Protein AF-0000000083596936 (afdb_homodimer)

Radius of gyration: 20.62 Å; Cα contacts (8 Å, |Δi|>4): 698; chains: 2; bounding box: 40×61×49 Å

Nearest PDB structures (foldseek):
  2pqv-assembly1_A  TM=8.822E-01  e=2.513E-14  Streptococcus pneumoniae TIGR4
  3ef5-assembly1_B  TM=8.142E-01  e=3.553E-07  Bdellovibrio bacteriovorus
  8i1i-assembly2_B  TM=6.627E-01  e=1.285E-06  Homo sapiens
  6nci-assembly1_B  TM=6.816E-01  e=1.641E-06  Bacillus cereus ATCC 14579
  8i1a-assembly1_A  TM=6.687E-01  e=3.866E-06  Homo sapiens

pLDDT: mean 91.96, std 8.09, range [54.22, 98.75]

Secondary structure (DSSP, 8-state):
-BSEEE-SSEEEEEEEEEEEEETTEEEEEEETT---BB-SEEEPBTT--HHHHHHHHHHHHHS----EEEEEEEEEEEEEETTEEEEEEEEEEEE-PPPS---SS-EEETTEEEEEEEEEEGGGGGGS-BSSTTHHHHHHH-SSS-EEEEEEE-/-BSEEE-SSEEEEEEEEEEEEETTEEEEEEETT---BB-SEEEPBTT--HHHHHHHHHHHHHS----EEEEEEEEEEEEEETTEEEEEEEEEEEE-PPPS---SS-EEETTEEEEEEEEEEGGGGGGS-BSSTTHHHHHHH-TTS-EEEEEEE-

Structure (mmCIF, N/CA/C/O backbone):
data_AF-0000000083596936-model_v1
#
loop_
_entity.id
_entity.type
_entity.pdbx_description
1 polymer 'NUDIX domain-containing protein'
#
loop_
_atom_site.group_PDB
_atom_site.id
_atom_site.type_symbol
_atom_site.label_atom_id
_atom_site.label_alt_id
_atom_site.label_comp_id
_atom_site.label_asym_id
_atom_site.label_entity_id
_atom_site.label_seq_id
_atom_site.pdbx_PDB_ins_code
_atom_site.Cartn_x
_atom_site.Cartn_y
_atom_site.Cartn_z
_atom_site.occupancy
_atom_site.B_iso_or_equiv
_atom_site.auth_seq_id
_atom_site.auth_comp_id
_atom_site.auth_asym_id
_atom_site.auth_atom_id
_atom_site.pdbx_PDB_model_num
ATOM 1 N N . MET A 1 1 ? -6.723 13.18 -11.922 1 93.81 1 MET A N 1
ATOM 2 C CA . MET A 1 1 ? -7.82 12.836 -11.023 1 93.81 1 MET A CA 1
ATOM 3 C C . MET A 1 1 ? -7.305 12.117 -9.781 1 93.81 1 MET A C 1
ATOM 5 O O . MET A 1 1 ? -6.375 11.312 -9.867 1 93.81 1 MET A O 1
ATOM 9 N N . ASP A 1 2 ? -7.84 12.438 -8.664 1 97.12 2 ASP A N 1
ATOM 10 C CA . ASP A 1 2 ? -7.445 11.797 -7.406 1 97.12 2 ASP A CA 1
ATOM 11 C C . ASP A 1 2 ? -7.914 10.344 -7.359 1 97.12 2 ASP A C 1
ATOM 13 O O . ASP A 1 2 ? -8.93 9.992 -7.961 1 97.12 2 ASP A O 1
ATOM 17 N N . ALA A 1 3 ? -7.152 9.5 -6.711 1 98.06 3 ALA A N 1
ATOM 18 C CA . ALA A 1 3 ? -7.543 8.109 -6.52 1 98.06 3 ALA A CA 1
ATOM 19 C C . ALA A 1 3 ? -8.586 7.977 -5.41 1 98.06 3 ALA A C 1
ATOM 21 O O . ALA A 1 3 ? -8.297 7.441 -4.336 1 98.06 3 ALA A O 1
ATOM 22 N N . VAL A 1 4 ? -9.695 8.508 -5.66 1 98.19 4 VAL A N 1
ATOM 23 C CA . VAL A 1 4 ? -10.898 8.422 -4.836 1 98.19 4 VAL A CA 1
ATOM 24 C C . VAL A 1 4 ? -12.047 7.836 -5.648 1 98.19 4 VAL A C 1
ATOM 26 O O . VAL A 1 4 ? -12.461 8.422 -6.652 1 98.19 4 VAL A O 1
ATOM 29 N N . PHE A 1 5 ? -12.516 6.688 -5.227 1 98 5 PHE A N 1
ATOM 30 C CA . PHE A 1 5 ? -13.508 5.957 -6.004 1 98 5 PHE A CA 1
ATOM 31 C C . PHE A 1 5 ? -14.742 5.652 -5.16 1 98 5 PHE A C 1
ATOM 33 O O . PHE A 1 5 ? -14.648 4.945 -4.156 1 98 5 PHE A O 1
ATOM 40 N N . LYS A 1 6 ? -15.828 6.18 -5.543 1 96 6 LYS A N 1
ATOM 41 C CA . LYS A 1 6 ? -17.094 5.953 -4.836 1 96 6 LYS A CA 1
ATOM 42 C C . LYS A 1 6 ? -17.797 4.703 -5.355 1 96 6 LYS A C 1
ATOM 44 O O . LYS A 1 6 ? -18 4.562 -6.562 1 96 6 LYS A O 1
ATOM 49 N N . THR A 1 7 ? -17.984 3.764 -4.461 1 95.25 7 THR A N 1
ATOM 50 C CA . THR A 1 7 ? -18.828 2.609 -4.762 1 95.25 7 THR A CA 1
ATOM 51 C C . THR A 1 7 ? -20.188 2.746 -4.094 1 95.25 7 THR A C 1
ATOM 53 O O . THR A 1 7 ? -20.5 3.787 -3.512 1 95.25 7 THR A O 1
ATOM 56 N N . GLU A 1 8 ? -21.078 1.783 -4.348 1 90.44 8 GLU A N 1
ATOM 57 C CA . GLU A 1 8 ? -22.438 1.877 -3.826 1 90.44 8 GLU A CA 1
ATOM 58 C C . GLU A 1 8 ? -22.438 2.119 -2.32 1 90.44 8 GLU A C 1
ATOM 60 O O . GLU A 1 8 ? -23.219 2.922 -1.813 1 90.44 8 GLU A O 1
ATOM 65 N N . ASN A 1 9 ? -21.484 1.551 -1.534 1 90.81 9 ASN A N 1
ATOM 66 C CA . ASN A 1 9 ? -21.578 1.606 -0.079 1 90.81 9 ASN A CA 1
ATOM 67 C C . ASN A 1 9 ? -20.266 2.053 0.555 1 90.81 9 ASN A C 1
ATOM 69 O O . ASN A 1 9 ? -20.188 2.246 1.77 1 90.81 9 ASN A O 1
ATOM 73 N N . ILE A 1 10 ? -19.281 2.146 -0.193 1 97 10 ILE A N 1
ATOM 74 C CA . ILE A 1 10 ? -17.953 2.402 0.376 1 97 10 ILE A CA 1
ATOM 75 C C . ILE A 1 10 ? -17.156 3.295 -0.566 1 97 10 ILE A C 1
ATOM 77 O O . ILE A 1 10 ? -17.219 3.131 -1.787 1 97 10 ILE A O 1
ATOM 81 N N . ILE A 1 11 ? -16.469 4.223 -0.018 1 98 11 ILE A N 1
ATOM 82 C CA . ILE A 1 11 ? -15.516 5.027 -0.778 1 98 11 ILE A CA 1
ATOM 83 C C . ILE A 1 11 ? -14.117 4.438 -0.635 1 98 11 ILE A C 1
ATOM 85 O O . ILE A 1 11 ? -13.633 4.234 0.481 1 98 11 ILE A O 1
ATOM 89 N N . PHE A 1 12 ? -13.484 4.109 -1.704 1 98.38 12 PHE A N 1
ATOM 90 C CA . PHE A 1 12 ? -12.102 3.643 -1.743 1 98.38 12 PHE A CA 1
ATOM 91 C C . PHE A 1 12 ? -11.156 4.789 -2.078 1 98.38 12 PHE A C 1
ATOM 93 O O . PHE A 1 12 ? -11.352 5.492 -3.07 1 98.38 12 PHE A O 1
ATOM 100 N N . ASN A 1 13 ? -10.133 4.984 -1.237 1 98.12 13 ASN A N 1
ATOM 101 C CA . ASN A 1 13 ? -9.219 6.062 -1.595 1 98.12 13 ASN A CA 1
ATOM 102 C C . ASN A 1 13 ? -7.777 5.719 -1.219 1 98.12 13 ASN A C 1
ATOM 104 O O . ASN A 1 13 ? -7.539 4.789 -0.449 1 98.12 13 ASN A O 1
ATOM 108 N N . TYR A 1 14 ? -6.887 6.305 -1.903 1 98.75 14 TYR A N 1
ATOM 109 C CA . TYR A 1 14 ? -5.445 6.16 -1.763 1 98.75 14 TYR A CA 1
ATOM 110 C C . TYR A 1 14 ? -4.793 7.496 -1.41 1 98.75 14 TYR A C 1
ATOM 112 O O . TYR A 1 14 ? -4.98 8.484 -2.117 1 98.75 14 TYR A O 1
ATOM 120 N N . ARG A 1 15 ? -4.102 7.484 -0.216 1 98.44 15 ARG A N 1
ATOM 121 C CA . ARG A 1 15 ? -3.535 8.719 0.309 1 98.44 15 ARG A CA 1
ATOM 122 C C . ARG A 1 15 ? -2.078 8.523 0.714 1 98.44 15 ARG A C 1
ATOM 124 O O . ARG A 1 15 ? -1.632 7.395 0.922 1 98.44 15 ARG A O 1
ATOM 131 N N . VAL A 1 16 ? -1.388 9.633 0.764 1 98.69 16 VAL A N 1
ATOM 132 C CA . VAL A 1 16 ? -0.032 9.656 1.303 1 98.69 16 VAL A CA 1
ATOM 133 C C . VAL A 1 16 ? 0.054 10.68 2.434 1 98.69 16 VAL A C 1
ATOM 135 O O . VAL A 1 16 ? -0.734 11.633 2.482 1 98.69 16 VAL A O 1
ATOM 138 N N . ALA A 1 17 ? 0.949 10.492 3.316 1 98.19 17 ALA A N 1
ATOM 139 C CA . ALA A 1 17 ? 1.224 11.422 4.406 1 98.19 17 ALA A CA 1
ATOM 140 C C . ALA A 1 17 ? 2.709 11.438 4.758 1 98.19 17 ALA A C 1
ATOM 142 O O . ALA A 1 17 ? 3.416 10.453 4.52 1 98.19 17 ALA A O 1
ATOM 143 N N . GLY A 1 18 ? 3.166 12.539 5.254 1 97.19 18 GLY A N 1
ATOM 144 C CA . GLY A 1 18 ? 4.559 12.688 5.645 1 97.19 18 GLY A CA 1
ATOM 145 C C . GLY A 1 18 ? 4.754 12.727 7.152 1 97.19 18 GLY A C 1
ATOM 146 O O . GLY A 1 18 ? 4.094 13.492 7.852 1 97.19 18 GLY A O 1
ATO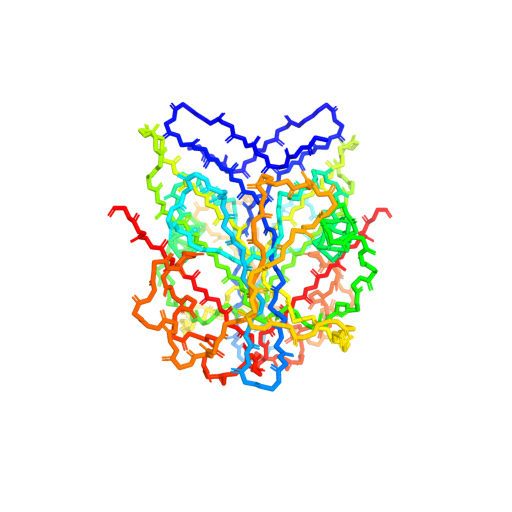M 147 N N . VAL A 1 19 ? 5.59 11.898 7.621 1 96.25 19 VAL A N 1
ATOM 148 C CA . VAL A 1 19 ? 6.023 11.938 9.016 1 96.25 19 VAL A CA 1
ATOM 149 C C . VAL A 1 19 ? 7.289 12.781 9.141 1 96.25 19 VAL A C 1
ATOM 151 O O . VAL A 1 19 ? 8.383 12.328 8.812 1 96.25 19 VAL A O 1
ATOM 154 N N . TRP A 1 20 ? 7.105 13.945 9.547 1 95.62 20 TRP A N 1
ATOM 155 C CA . TRP A 1 20 ? 8.188 14.922 9.688 1 95.62 20 TRP A CA 1
ATOM 156 C C . TRP A 1 20 ? 8.531 15.141 11.156 1 95.62 20 TRP A C 1
ATOM 158 O O . TRP A 1 20 ? 7.797 15.828 11.883 1 95.62 20 TRP A O 1
ATOM 168 N N . LEU A 1 21 ? 9.68 14.609 11.516 1 94.31 21 LEU A N 1
ATOM 169 C CA . LEU A 1 21 ? 10.102 14.664 12.906 1 94.31 21 LEU A CA 1
ATOM 170 C C . LEU A 1 21 ? 11.289 15.609 13.078 1 94.31 21 LEU A C 1
ATOM 172 O O . LEU A 1 21 ? 12.195 15.633 12.234 1 94.31 21 LEU A O 1
ATOM 176 N N . TYR A 1 22 ? 11.211 16.375 14.102 1 93.56 22 TYR A N 1
ATOM 177 C CA . TYR A 1 22 ? 12.305 17.281 14.445 1 93.56 22 TYR A CA 1
ATOM 178 C C . TYR A 1 22 ? 12.297 17.609 15.938 1 93.56 22 TYR A C 1
ATOM 180 O O . TYR A 1 22 ? 11.266 18.031 16.484 1 93.56 22 TYR A O 1
ATOM 188 N N . LYS A 1 23 ? 13.391 17.375 16.656 1 92.62 23 LYS A N 1
ATOM 189 C CA . LYS A 1 23 ? 13.539 17.672 18.078 1 92.62 23 LYS A CA 1
ATOM 190 C C . LYS A 1 23 ? 12.391 17.094 18.891 1 92.62 23 LYS A C 1
ATOM 192 O O . LYS A 1 23 ? 11.758 17.797 19.688 1 92.62 23 LYS A O 1
ATOM 197 N N . LYS A 1 24 ? 12.047 15.844 18.625 1 92.81 24 LYS A N 1
ATOM 198 C CA . LYS A 1 24 ? 11.039 15.062 19.328 1 92.81 24 LYS A CA 1
ATOM 199 C C . LYS A 1 24 ? 9.641 15.648 19.125 1 92.81 24 LYS A C 1
ATOM 201 O O . LYS A 1 24 ? 8.781 15.539 20 1 92.81 24 LYS A O 1
ATOM 206 N N . HIS A 1 25 ? 9.492 16.375 18.047 1 95.44 25 HIS A N 1
ATOM 207 C CA . HIS A 1 25 ? 8.195 16.875 17.609 1 95.44 25 HIS A CA 1
ATOM 208 C C . HIS A 1 25 ? 7.828 16.328 16.234 1 95.44 25 HIS A C 1
ATOM 210 O O . HIS A 1 25 ? 8.711 15.977 15.445 1 95.44 25 HIS A O 1
ATOM 216 N N . VAL A 1 26 ? 6.566 16.219 16.031 1 95.75 26 VAL A N 1
ATOM 217 C CA . VAL A 1 26 ? 6.059 15.844 14.711 1 95.75 26 VAL A CA 1
ATOM 218 C C . VAL A 1 26 ? 5.164 16.953 14.156 1 95.75 26 VAL A C 1
ATOM 220 O O . VAL A 1 26 ? 4.414 17.578 14.906 1 95.75 26 VAL A O 1
ATOM 223 N N . LEU A 1 27 ? 5.309 17.219 12.859 1 95.94 27 LEU A N 1
ATOM 224 C CA . LEU A 1 27 ? 4.422 18.203 12.242 1 95.94 27 LEU A CA 1
ATOM 225 C C . LEU A 1 27 ? 3.045 17.609 11.977 1 95.94 27 LEU A C 1
ATOM 227 O O . LEU A 1 27 ? 2.924 16.594 11.289 1 95.94 27 LEU A O 1
ATOM 231 N N . LEU A 1 28 ? 2.012 18.188 12.531 1 95.94 28 LEU A N 1
ATOM 232 C CA . LEU A 1 28 ? 0.62 17.812 12.312 1 95.94 28 LEU A CA 1
ATOM 233 C C . LEU A 1 28 ? -0.167 18.969 11.711 1 95.94 28 LEU A C 1
ATOM 235 O O . LEU A 1 28 ? 0.313 20.109 11.688 1 95.94 28 LEU A O 1
ATOM 239 N N . HIS A 1 29 ? -1.304 18.609 11.172 1 95 29 HIS A N 1
ATOM 240 C CA . HIS A 1 29 ? -2.205 19.672 10.719 1 95 29 HIS A CA 1
ATOM 241 C C . HIS A 1 29 ? -3.65 19.359 11.102 1 95 29 HIS A C 1
ATOM 243 O O . HIS A 1 29 ? -3.98 18.203 11.414 1 95 29 HIS A O 1
ATOM 249 N N . ARG A 1 30 ? -4.457 20.375 11.195 1 93 30 ARG A N 1
ATOM 250 C CA . ARG A 1 30 ? -5.898 20.281 11.398 1 93 30 ARG A CA 1
ATOM 251 C C . ARG A 1 30 ? -6.637 21.391 10.672 1 93 30 ARG A C 1
ATOM 253 O O . ARG A 1 30 ? -6.066 22.453 10.414 1 93 30 ARG A O 1
ATOM 260 N N . GLU A 1 31 ? -7.848 21.047 10.258 1 89.94 31 GLU A N 1
ATOM 261 C CA . GLU A 1 31 ? -8.695 22.109 9.734 1 89.94 31 GLU A CA 1
ATOM 262 C C . GLU A 1 31 ? -9.047 23.125 10.828 1 89.94 31 GLU A C 1
ATOM 264 O O . GLU A 1 31 ? -9.289 22.734 11.977 1 89.94 31 GLU A O 1
ATOM 269 N N . ALA A 1 32 ? -9.117 24.391 10.445 1 85.12 32 ALA A N 1
ATOM 270 C CA . ALA A 1 32 ? -9.391 25.453 11.406 1 85.12 32 ALA A CA 1
ATOM 271 C C . ALA A 1 32 ? -10.688 25.203 12.164 1 85.12 32 ALA A C 1
ATOM 273 O O . ALA A 1 32 ? -10.781 25.484 13.359 1 85.12 32 ALA A O 1
ATOM 274 N N . LYS A 1 33 ? -11.641 24.562 11.523 1 86.69 33 LYS A N 1
ATOM 275 C CA . LYS A 1 33 ? -12.953 24.344 12.133 1 86.69 33 LYS A CA 1
ATOM 276 C C . LYS A 1 33 ? -13.086 22.938 12.688 1 86.69 33 LYS A C 1
ATOM 278 O O . LYS A 1 33 ? -14.164 22.531 13.117 1 86.69 33 LYS A O 1
ATOM 283 N N . ASP A 1 34 ? -12.016 22.156 12.648 1 84.94 34 ASP A N 1
ATOM 284 C CA . ASP A 1 34 ? -12.047 20.766 13.125 1 84.94 34 ASP A CA 1
ATOM 285 C C . ASP A 1 34 ? -11.148 20.594 14.344 1 84.94 34 ASP A C 1
ATOM 287 O O . ASP A 1 34 ? -10.367 21.484 14.68 1 84.94 34 ASP A O 1
ATOM 291 N N . PHE A 1 35 ? -11.375 19.484 15.086 1 87.44 35 PHE A N 1
ATOM 292 C CA . PHE A 1 35 ? -10.578 19.219 16.281 1 87.44 35 PHE A CA 1
ATOM 293 C C . PHE A 1 35 ? -9.648 18.031 16.047 1 87.44 35 PHE A C 1
ATOM 295 O O . PHE A 1 35 ? -8.75 17.766 16.859 1 87.44 35 PHE A O 1
ATOM 302 N N . HIS A 1 36 ? -9.789 17.375 14.984 1 93.19 36 HIS A N 1
ATOM 303 C CA . HIS A 1 36 ? -8.969 16.188 14.727 1 93.19 36 HIS A CA 1
ATOM 304 C C . HIS A 1 36 ? -7.691 16.562 13.984 1 93.19 36 HIS A C 1
ATOM 306 O O . HIS A 1 36 ? -7.703 17.438 13.117 1 93.19 36 HIS A O 1
ATOM 312 N N . TRP A 1 37 ? -6.621 15.992 14.43 1 95.56 37 TRP A N 1
ATOM 313 C CA . TRP A 1 37 ? -5.316 16.219 13.812 1 95.56 37 TRP A CA 1
ATOM 314 C C . TRP A 1 37 ? -4.953 15.062 12.883 1 95.56 37 TRP A C 1
ATOM 316 O O . TRP A 1 37 ? -5.414 13.93 13.07 1 95.56 37 TRP A O 1
ATOM 326 N N . SER A 1 38 ? -4.188 15.32 11.953 1 96.44 38 SER A N 1
ATOM 327 C CA . SER A 1 38 ? -3.637 14.336 11.023 1 96.44 38 SER A CA 1
ATOM 328 C C . SER A 1 38 ? -2.25 14.75 10.539 1 96.44 38 SER A C 1
ATOM 330 O O . SER A 1 38 ? -1.747 15.812 10.922 1 96.44 38 SER A O 1
ATOM 332 N N . LEU A 1 39 ? -1.631 13.945 9.891 1 97.25 39 LEU A N 1
ATOM 333 C CA . LEU A 1 39 ? -0.349 14.258 9.266 1 97.25 39 LEU A CA 1
ATOM 334 C C . LEU A 1 39 ? -0.55 15.008 7.957 1 97.25 39 LEU A C 1
ATOM 336 O O . LEU A 1 39 ? -1.529 14.773 7.246 1 97.25 39 LEU A O 1
ATOM 340 N N . PRO A 1 40 ? 0.384 15.961 7.637 1 96.81 40 PRO A N 1
ATOM 341 C CA . PRO A 1 40 ? 0.309 16.578 6.312 1 96.81 40 PRO A CA 1
ATOM 342 C C . PRO A 1 40 ? 0.382 15.555 5.18 1 96.81 40 PRO A C 1
ATOM 344 O O . PRO A 1 40 ? 1.12 14.57 5.277 1 96.81 40 PRO A O 1
ATOM 347 N N . GLY A 1 41 ? -0.234 15.781 4.129 1 97.19 41 GLY A N 1
ATOM 348 C CA . GLY A 1 41 ? -0.366 14.883 2.988 1 97.19 41 GLY A CA 1
ATOM 349 C C . GLY A 1 41 ? -1.676 15.055 2.242 1 97.19 41 GLY A C 1
ATOM 350 O O . GLY A 1 41 ? -2.312 16.109 2.334 1 97.19 41 GLY A O 1
ATOM 351 N N . GLY A 1 42 ? -2.051 14.055 1.459 1 97.56 42 GLY A N 1
ATOM 352 C CA . GLY A 1 42 ? -3.271 14.164 0.676 1 97.56 42 GLY A CA 1
ATOM 353 C C . GLY A 1 42 ? -3.49 12.992 -0.259 1 97.56 42 GLY A C 1
ATOM 354 O O . GLY A 1 42 ? -2.834 11.953 -0.13 1 97.56 42 GLY A O 1
ATOM 355 N N . ARG A 1 43 ? -4.426 13.188 -1.136 1 97.94 43 ARG A N 1
ATOM 356 C CA . ARG A 1 43 ? -4.809 12.133 -2.068 1 97.94 43 ARG A CA 1
ATOM 357 C C . ARG A 1 43 ? -3.762 11.961 -3.164 1 97.94 43 ARG A C 1
ATOM 359 O O . ARG A 1 43 ? -3.203 12.945 -3.654 1 97.94 43 ARG A O 1
ATOM 366 N N . VAL A 1 44 ? -3.506 10.719 -3.535 1 98.69 44 VAL A N 1
ATOM 367 C CA . VAL A 1 44 ? -2.66 10.414 -4.684 1 98.69 44 VAL A CA 1
ATOM 368 C C . VAL A 1 44 ? -3.477 10.523 -5.969 1 98.69 44 VAL A C 1
ATOM 370 O O . VAL A 1 44 ? -4.637 10.109 -6.012 1 98.69 44 VAL A O 1
ATOM 373 N N . LYS A 1 45 ? -2.887 11.109 -7 1 98.12 45 LYS A N 1
ATOM 374 C CA . LYS A 1 45 ? -3.539 11.109 -8.305 1 98.12 45 LYS A CA 1
ATOM 375 C C . LYS A 1 45 ? -3.322 9.781 -9.023 1 98.12 45 LYS A C 1
ATOM 377 O O . LYS A 1 45 ? -2.236 9.203 -8.961 1 98.12 45 LYS A O 1
ATOM 382 N N . VAL A 1 46 ? -4.363 9.312 -9.711 1 98 46 VAL A N 1
ATOM 383 C CA . VAL A 1 46 ? -4.23 8.109 -10.516 1 98 46 VAL A CA 1
ATOM 384 C C . VAL A 1 46 ? -3.098 8.281 -11.523 1 98 46 VAL A C 1
ATOM 386 O O . VAL A 1 46 ? -3.029 9.289 -12.227 1 98 46 VAL A O 1
ATOM 389 N N . GLY A 1 47 ? -2.148 7.336 -11.578 1 97.38 47 GLY A N 1
ATOM 390 C CA . GLY A 1 47 ? -1.012 7.41 -12.484 1 97.38 47 GLY A CA 1
ATOM 391 C C . GLY A 1 47 ? 0.204 8.07 -11.859 1 97.38 47 GLY A C 1
ATOM 392 O O . GLY A 1 47 ? 1.282 8.086 -12.453 1 97.38 47 GLY A O 1
ATOM 393 N N . GLU A 1 48 ? 0.037 8.547 -10.664 1 97.31 48 GLU A N 1
ATOM 394 C CA . GLU A 1 48 ? 1.1 9.172 -9.891 1 97.31 48 GLU A CA 1
ATOM 395 C C . GLU A 1 48 ? 1.641 8.219 -8.828 1 97.31 48 GLU A C 1
ATOM 397 O O . GLU A 1 48 ? 0.874 7.512 -8.172 1 97.31 48 GLU A O 1
ATOM 402 N N . ASP A 1 49 ? 2.955 8.125 -8.727 1 98 49 ASP A N 1
ATOM 403 C CA . ASP A 1 49 ? 3.469 7.309 -7.629 1 98 49 ASP A CA 1
ATOM 404 C C . ASP A 1 49 ? 3.414 8.07 -6.305 1 98 49 ASP A C 1
ATOM 406 O O . ASP A 1 49 ? 3.32 9.297 -6.293 1 98 49 ASP A O 1
ATOM 410 N N . SER A 1 50 ? 3.561 7.371 -5.258 1 98.44 50 SER A N 1
ATOM 411 C CA . SER A 1 50 ? 3.32 7.922 -3.928 1 98.44 50 SER A CA 1
ATOM 412 C C . SER A 1 50 ? 4.395 8.938 -3.549 1 98.44 50 SER A C 1
ATOM 414 O O . SER A 1 50 ? 4.117 9.898 -2.834 1 98.44 50 SER A O 1
ATOM 416 N N . GLN A 1 51 ? 5.637 8.766 -3.951 1 98.06 51 GLN A N 1
ATOM 417 C CA . GLN A 1 51 ? 6.695 9.719 -3.637 1 98.06 51 GLN A CA 1
ATOM 418 C C . GLN A 1 51 ? 6.457 11.055 -4.336 1 98.06 51 GLN A C 1
ATOM 420 O O . GLN A 1 51 ? 6.605 12.117 -3.725 1 98.06 51 GLN A O 1
ATOM 425 N N . THR A 1 52 ? 6.078 10.953 -5.605 1 98.06 52 THR A N 1
ATOM 426 C CA . THR A 1 52 ? 5.719 12.156 -6.34 1 98.06 52 THR A CA 1
ATOM 427 C C . THR A 1 52 ? 4.531 12.859 -5.684 1 98.06 52 THR A C 1
ATOM 429 O O . THR A 1 52 ? 4.52 14.078 -5.555 1 98.06 52 THR A O 1
ATOM 432 N N . ALA A 1 53 ? 3.568 12.078 -5.266 1 98.62 53 ALA A N 1
ATOM 433 C CA . ALA A 1 53 ? 2.367 12.633 -4.645 1 98.62 53 ALA A CA 1
ATOM 434 C C . ALA A 1 53 ? 2.709 13.398 -3.369 1 98.62 53 ALA A C 1
ATOM 436 O O . ALA A 1 53 ? 2.229 14.516 -3.158 1 98.62 53 ALA A O 1
ATOM 437 N N . ILE A 1 54 ? 3.553 12.805 -2.508 1 98.31 54 ILE A N 1
ATOM 438 C CA . ILE A 1 54 ? 3.861 13.445 -1.237 1 98.31 54 ILE A CA 1
ATOM 439 C C . ILE A 1 54 ? 4.656 14.727 -1.488 1 98.31 54 ILE A C 1
ATOM 441 O O . ILE A 1 54 ? 4.457 15.734 -0.8 1 98.31 54 ILE A O 1
ATOM 445 N N . GLN A 1 55 ? 5.531 14.711 -2.449 1 98.19 55 GLN A N 1
ATOM 446 C CA . GLN A 1 55 ? 6.266 15.922 -2.801 1 98.19 55 GLN A CA 1
ATOM 447 C C . GLN A 1 55 ? 5.32 17.016 -3.295 1 98.19 55 GLN A C 1
ATOM 449 O O . GLN A 1 55 ? 5.426 18.172 -2.881 1 98.19 55 GLN A O 1
ATOM 454 N N . ARG A 1 56 ? 4.402 16.641 -4.176 1 97.94 56 ARG A N 1
ATOM 455 C CA . ARG A 1 56 ? 3.43 17.594 -4.695 1 97.94 56 ARG A CA 1
ATOM 456 C C . ARG A 1 56 ? 2.57 18.156 -3.572 1 97.94 56 ARG A C 1
ATOM 458 O O . ARG A 1 56 ? 2.385 19.375 -3.482 1 97.94 56 ARG A O 1
ATOM 465 N N . GLU A 1 57 ? 2.053 17.312 -2.75 1 97.25 57 GLU A N 1
ATOM 466 C CA . GLU A 1 57 ? 1.191 17.734 -1.65 1 97.25 57 GLU A CA 1
ATOM 467 C C . GLU A 1 57 ? 1.925 18.688 -0.711 1 97.25 57 GLU A C 1
ATOM 469 O O . GLU A 1 57 ? 1.349 19.672 -0.241 1 97.25 57 GLU A O 1
ATOM 474 N N . PHE A 1 58 ? 3.18 18.438 -0.378 1 96.75 58 PHE A N 1
ATOM 475 C CA . PHE A 1 58 ? 3.949 19.297 0.512 1 96.75 58 PHE A CA 1
ATOM 476 C C . PHE A 1 58 ? 4.211 20.656 -0.139 1 96.75 58 PHE A C 1
ATOM 478 O O . PHE A 1 58 ? 4.195 21.688 0.534 1 96.75 58 PHE A O 1
ATOM 485 N N . GLU A 1 59 ? 4.504 20.625 -1.437 1 96.5 59 GLU A N 1
ATOM 486 C CA . GLU A 1 59 ? 4.66 21.891 -2.156 1 96.5 59 GLU A CA 1
ATOM 487 C C . GLU A 1 59 ? 3.361 22.688 -2.164 1 96.5 59 GLU A C 1
ATOM 489 O O . GLU A 1 59 ? 3.365 23.891 -1.9 1 96.5 59 GLU A O 1
ATOM 494 N N . GLU A 1 60 ? 2.283 22.062 -2.465 1 95 60 GLU A N 1
ATOM 495 C CA . GLU A 1 60 ? 0.981 22.719 -2.527 1 95 60 GLU A CA 1
ATOM 496 C C . GLU A 1 60 ? 0.568 23.25 -1.16 1 95 60 GLU A C 1
ATOM 498 O O . GLU A 1 60 ? 0.051 24.375 -1.058 1 95 60 GLU A O 1
ATOM 503 N N . GLU A 1 61 ? 0.799 22.484 -0.095 1 93.62 61 GLU A N 1
ATOM 504 C CA . GLU A 1 61 ? 0.292 22.812 1.234 1 93.62 61 GLU A CA 1
ATOM 505 C C . GLU A 1 61 ? 1.273 23.688 1.998 1 93.62 61 GLU A C 1
ATOM 507 O O . GLU A 1 61 ? 0.863 24.609 2.717 1 93.62 61 GLU A O 1
ATOM 512 N N . LEU A 1 62 ? 2.594 23.469 1.861 1 92.38 62 LEU A N 1
ATOM 513 C CA . LEU A 1 62 ? 3.58 24.094 2.736 1 92.38 62 LEU A CA 1
ATOM 514 C C . LEU A 1 62 ? 4.59 24.906 1.927 1 92.38 62 LEU A C 1
ATOM 516 O O . LEU A 1 62 ? 5.445 25.594 2.498 1 92.38 62 LEU A O 1
ATOM 520 N N . GLY A 1 63 ? 4.516 24.781 0.567 1 93.38 63 GLY A N 1
ATOM 521 C CA . GLY A 1 63 ? 5.496 25.453 -0.274 1 93.38 63 GLY A CA 1
ATOM 522 C C . GLY A 1 63 ? 6.895 24.875 -0.138 1 93.38 63 GLY A C 1
ATOM 523 O O . GLY A 1 63 ? 7.883 25.578 -0.318 1 93.38 63 GLY A O 1
ATOM 524 N N . LEU A 1 64 ? 6.953 23.641 0.248 1 92.25 64 LEU A N 1
ATOM 525 C CA . LEU A 1 64 ? 8.219 22.984 0.57 1 92.25 64 LEU A CA 1
ATOM 526 C C . LEU A 1 64 ? 8.508 21.859 -0.412 1 92.25 64 LEU A C 1
ATOM 528 O O . LEU A 1 64 ? 7.621 21.062 -0.729 1 92.25 64 LEU A O 1
ATOM 532 N N . LYS A 1 65 ? 9.719 21.875 -0.918 1 94.38 65 LYS A N 1
ATOM 533 C CA . LYS A 1 65 ? 10.203 20.688 -1.626 1 94.38 65 LYS A CA 1
ATOM 534 C C . LYS A 1 65 ? 10.664 19.609 -0.648 1 94.38 65 LYS A C 1
ATOM 536 O O . LYS A 1 65 ? 11.789 19.672 -0.144 1 94.38 65 LYS A O 1
ATOM 541 N N . ALA A 1 66 ? 9.883 18.656 -0.486 1 95.81 66 ALA A N 1
ATOM 542 C CA . ALA A 1 66 ? 10.141 17.641 0.533 1 95.81 66 ALA A CA 1
ATOM 543 C C . ALA A 1 66 ? 11.266 16.703 0.1 1 95.81 66 ALA A C 1
ATOM 545 O O . ALA A 1 66 ? 11.305 16.25 -1.047 1 95.81 66 ALA A O 1
ATOM 546 N N . ASN A 1 67 ? 12.227 16.484 0.93 1 97.38 67 ASN A N 1
ATOM 547 C CA . ASN A 1 67 ? 13.141 15.352 0.826 1 97.38 67 ASN A CA 1
ATOM 548 C C . ASN A 1 67 ? 12.539 14.086 1.418 1 97.38 67 ASN A C 1
ATOM 550 O O . ASN A 1 67 ? 12.562 13.891 2.635 1 97.38 67 ASN A O 1
ATOM 554 N N . VAL A 1 68 ? 12.055 13.273 0.54 1 96.75 68 VAL A N 1
ATOM 555 C CA . VAL A 1 68 ? 11.25 12.125 0.955 1 96.75 68 VAL A CA 1
ATOM 556 C C . VAL A 1 68 ? 12.164 10.938 1.256 1 96.75 68 VAL A C 1
ATOM 558 O O . VAL A 1 68 ? 12.938 10.508 0.398 1 96.75 68 VAL A O 1
ATOM 561 N N . GLY A 1 69 ? 12.117 10.391 2.48 1 93.81 69 GLY A N 1
ATOM 562 C CA . GLY A 1 69 ? 12.836 9.195 2.885 1 93.81 69 GLY A CA 1
ATOM 563 C C . GLY A 1 69 ? 12.07 7.914 2.604 1 93.81 69 GLY A C 1
ATOM 564 O O . GLY A 1 69 ? 11.352 7.824 1.61 1 93.81 69 GLY A O 1
ATOM 565 N N . LYS A 1 70 ? 12.25 6.91 3.338 1 91.31 70 LYS A N 1
ATOM 566 C CA . LYS A 1 70 ? 11.656 5.594 3.141 1 91.31 70 LYS A CA 1
ATOM 567 C C . LYS A 1 70 ? 10.172 5.602 3.496 1 91.31 70 LYS A C 1
ATOM 569 O O . LYS A 1 70 ? 9.719 6.445 4.277 1 91.31 70 LYS A O 1
ATOM 574 N N . LEU A 1 71 ? 9.445 4.703 2.896 1 94.56 71 LEU A N 1
ATOM 575 C CA . LEU A 1 71 ? 8.094 4.406 3.377 1 94.56 71 LEU A CA 1
ATOM 576 C C . LEU A 1 71 ? 8.148 3.705 4.73 1 94.56 71 LEU A C 1
ATOM 578 O O . LEU A 1 71 ? 8.695 2.609 4.848 1 94.56 71 LEU A O 1
ATOM 582 N N . ILE A 1 72 ? 7.578 4.25 5.703 1 91.38 72 ILE A N 1
ATOM 583 C CA . ILE A 1 72 ? 7.719 3.689 7.043 1 91.38 72 ILE A CA 1
ATOM 584 C C . ILE A 1 72 ? 6.473 2.883 7.398 1 91.38 72 ILE A C 1
ATOM 586 O O . ILE A 1 72 ? 6.555 1.884 8.117 1 91.38 72 ILE A O 1
ATOM 590 N N . TRP A 1 73 ? 5.332 3.357 6.875 1 92.94 73 TRP A N 1
ATOM 591 C CA . TRP A 1 73 ? 4.109 2.627 7.176 1 92.94 73 TRP A CA 1
ATOM 592 C C . TRP A 1 73 ? 3.213 2.537 5.941 1 92.94 73 TRP A C 1
ATOM 594 O O . TRP A 1 73 ? 3.117 3.49 5.168 1 92.94 73 TRP A O 1
ATOM 604 N N . SER A 1 74 ? 2.625 1.457 5.762 1 95.62 74 SER A N 1
ATOM 605 C CA . SER A 1 74 ? 1.411 1.283 4.973 1 95.62 74 SER A CA 1
ATOM 606 C C . SER A 1 74 ? 0.213 0.963 5.859 1 95.62 74 SER A C 1
ATOM 608 O O . SER A 1 74 ? 0.311 0.136 6.77 1 95.62 74 SER A O 1
ATOM 610 N N . VAL A 1 75 ? -0.864 1.647 5.66 1 95.75 75 VAL A N 1
ATOM 611 C CA . VAL A 1 75 ? -2.016 1.477 6.543 1 95.75 75 VAL A CA 1
ATOM 612 C C . VAL A 1 75 ? -3.275 1.262 5.707 1 95.75 75 VAL A C 1
ATOM 614 O O . VAL A 1 75 ? -3.562 2.037 4.793 1 95.75 75 VAL A O 1
ATOM 617 N N . GLU A 1 76 ? -3.922 0.208 5.906 1 97.69 76 GLU A N 1
ATOM 618 C CA . GLU A 1 76 ? -5.309 0.059 5.473 1 97.69 76 GLU A CA 1
ATOM 619 C C . GLU A 1 76 ? -6.277 0.528 6.555 1 97.69 76 GLU A C 1
ATOM 621 O O . GLU A 1 76 ? -6.379 -0.09 7.617 1 97.69 76 GLU A O 1
ATOM 626 N N . ASN A 1 77 ? -6.938 1.578 6.25 1 96.69 77 ASN A N 1
ATOM 627 C CA . ASN A 1 77 ? -7.84 2.184 7.223 1 96.69 77 ASN A CA 1
ATOM 628 C C . ASN A 1 77 ? -9.297 2.023 6.805 1 96.69 77 ASN A C 1
ATOM 630 O O . ASN A 1 77 ? -9.672 2.381 5.688 1 96.69 77 ASN A O 1
ATOM 634 N N . PHE A 1 78 ? -10.039 1.433 7.688 1 97 78 PHE A N 1
ATOM 635 C CA . PHE A 1 78 ? -11.484 1.308 7.512 1 97 78 PHE A CA 1
ATOM 636 C C . PHE A 1 78 ? -12.227 2.145 8.547 1 97 78 PHE A C 1
ATOM 638 O O . PHE A 1 78 ? -12.094 1.921 9.75 1 97 78 PHE A O 1
ATOM 645 N N . PHE A 1 79 ? -12.969 3.096 8.07 1 95.12 79 PHE A N 1
ATOM 646 C CA . PHE A 1 79 ? -13.648 3.988 9.008 1 95.12 79 PHE A CA 1
ATOM 647 C C . PHE A 1 79 ? -14.914 4.562 8.383 1 95.12 79 PHE A C 1
ATOM 649 O O . PHE A 1 79 ? -15.188 4.336 7.203 1 95.12 79 PHE A O 1
ATOM 656 N N . GLU A 1 80 ? -15.727 5.168 9.25 1 94.06 80 GLU A N 1
ATOM 657 C CA . GLU A 1 80 ? -16.922 5.883 8.812 1 94.06 80 GLU A CA 1
ATOM 658 C C . GLU A 1 80 ? -16.781 7.387 9.055 1 94.06 80 GLU A C 1
ATOM 660 O O . GLU A 1 80 ? -16.297 7.809 10.109 1 94.06 80 GLU A O 1
ATOM 665 N N . TYR A 1 81 ? -17.047 8.109 8.086 1 89.75 81 TYR A N 1
ATOM 666 C CA . TYR A 1 81 ? -17.016 9.57 8.172 1 89.75 81 TYR A CA 1
ATOM 667 C C . TYR A 1 81 ? -18.156 10.18 7.359 1 89.75 81 TYR A C 1
ATOM 669 O O . TYR A 1 81 ? -18.328 9.859 6.18 1 89.75 81 TYR A O 1
ATOM 677 N N . ASN A 1 82 ? -18.938 11.094 8.031 1 88.25 82 ASN A N 1
ATOM 678 C CA . ASN A 1 82 ? -20.078 11.758 7.41 1 88.25 82 ASN A CA 1
ATOM 679 C C . ASN A 1 82 ? -21.016 10.758 6.734 1 88.25 82 ASN A C 1
ATOM 681 O O . ASN A 1 82 ? -21.391 10.938 5.574 1 88.25 82 ASN A O 1
ATOM 685 N N . ARG A 1 83 ? -21.297 9.578 7.293 1 90.12 83 ARG A N 1
ATOM 686 C CA . ARG A 1 83 ? -22.25 8.539 6.918 1 90.12 83 ARG A CA 1
ATOM 687 C C . ARG A 1 83 ? -21.766 7.742 5.719 1 90.12 83 ARG A C 1
ATOM 689 O O . ARG A 1 83 ? -22.547 7.078 5.039 1 90.12 83 ARG A O 1
ATOM 696 N N . ASN A 1 84 ? -20.484 8.016 5.453 1 94.25 84 ASN A N 1
ATOM 697 C CA . ASN A 1 84 ? -19.859 7.199 4.414 1 94.25 84 ASN A CA 1
ATOM 698 C C . ASN A 1 84 ? -18.828 6.25 4.992 1 94.25 84 ASN A C 1
ATOM 700 O O . ASN A 1 84 ? -18.078 6.621 5.902 1 94.25 84 ASN A O 1
ATOM 704 N N . LYS A 1 85 ? -18.828 5.055 4.523 1 96.81 85 LYS A N 1
ATOM 705 C CA . LYS A 1 85 ? -17.766 4.109 4.855 1 96.81 85 LYS A CA 1
ATOM 706 C C . LYS A 1 85 ? -16.562 4.297 3.943 1 96.81 85 LYS A C 1
ATOM 708 O O . LYS A 1 85 ? -16.719 4.551 2.746 1 96.81 85 LYS A O 1
ATOM 713 N N . TYR A 1 86 ? -15.406 4.145 4.523 1 97.75 86 TYR A N 1
ATOM 714 C CA . TYR A 1 86 ? -14.188 4.34 3.752 1 97.75 86 TYR A CA 1
ATOM 715 C C . TYR A 1 86 ? -13.289 3.109 3.836 1 97.75 86 TYR A C 1
ATOM 717 O O . TYR A 1 86 ? -13.188 2.479 4.891 1 97.75 86 TYR A O 1
ATOM 725 N N . HIS A 1 87 ? -12.688 2.715 2.785 1 98.38 87 HIS A N 1
ATOM 726 C CA . HIS A 1 87 ? -11.523 1.852 2.619 1 98.38 87 HIS A CA 1
ATOM 727 C C . HIS A 1 87 ? -10.336 2.629 2.062 1 98.38 87 HIS A C 1
ATOM 729 O O . HIS A 1 87 ? -10.273 2.898 0.86 1 98.38 87 HIS A O 1
ATOM 735 N N . GLU A 1 88 ? -9.43 2.953 2.998 1 98.19 88 GLU A N 1
ATOM 736 C CA . GLU A 1 88 ? -8.336 3.842 2.621 1 98.19 88 GLU A CA 1
ATOM 737 C C . GLU A 1 88 ? -6.992 3.121 2.682 1 98.19 88 GLU A C 1
ATOM 739 O O . GLU A 1 88 ? -6.695 2.428 3.656 1 98.19 88 GLU A O 1
ATOM 744 N N . ILE A 1 89 ? -6.242 3.178 1.629 1 98.56 89 ILE A N 1
ATOM 745 C CA . ILE A 1 89 ? -4.828 2.814 1.65 1 98.56 89 ILE A CA 1
ATOM 746 C C . ILE A 1 89 ? -3.98 4.055 1.918 1 98.56 89 ILE A C 1
ATOM 748 O O . ILE A 1 89 ? -4.035 5.027 1.162 1 98.56 89 ILE A O 1
ATOM 752 N N . GLY A 1 90 ? -3.25 3.996 2.963 1 98.06 90 GLY A N 1
ATOM 753 C CA . GLY A 1 90 ? -2.385 5.109 3.322 1 98.06 90 GLY A CA 1
ATOM 754 C C . GLY A 1 90 ? -0.914 4.742 3.33 1 98.06 90 GLY A C 1
ATOM 755 O O . GLY A 1 90 ? -0.517 3.758 3.961 1 98.06 90 GLY A O 1
ATOM 756 N N . PHE A 1 91 ? -0.081 5.461 2.598 1 98.06 91 PHE A N 1
ATOM 757 C CA . PHE A 1 91 ? 1.371 5.332 2.637 1 98.06 91 PHE A CA 1
ATOM 758 C C . PHE A 1 91 ? 1.995 6.492 3.404 1 98.06 91 PHE A C 1
ATOM 760 O O . PHE A 1 91 ? 1.727 7.66 3.104 1 98.06 91 PHE A O 1
ATOM 767 N N . TYR A 1 92 ? 2.801 6.223 4.387 1 96.5 92 TYR A N 1
ATOM 768 C CA . TYR A 1 92 ? 3.414 7.211 5.266 1 96.5 92 TYR A CA 1
ATOM 769 C C . TYR A 1 92 ? 4.926 7.25 5.07 1 96.5 92 TYR A C 1
ATOM 771 O O . TYR A 1 92 ? 5.617 6.27 5.344 1 96.5 92 TYR A O 1
ATOM 779 N N . TYR A 1 93 ? 5.414 8.359 4.641 1 96.38 93 TYR A N 1
ATOM 780 C CA . TYR A 1 93 ? 6.832 8.516 4.34 1 96.38 93 TYR A CA 1
ATOM 781 C C . TYR A 1 93 ? 7.531 9.352 5.41 1 96.38 93 TYR A C 1
ATOM 783 O O . TYR A 1 93 ? 6.961 10.312 5.922 1 96.38 93 TYR A O 1
ATOM 791 N N . TYR A 1 94 ? 8.758 8.992 5.648 1 94.81 94 TYR A N 1
ATOM 792 C CA . TYR A 1 94 ? 9.609 9.836 6.48 1 94.81 94 TYR A CA 1
ATOM 793 C C . TYR A 1 94 ? 10.094 11.047 5.703 1 94.81 94 TYR A C 1
ATOM 795 O O . TYR A 1 94 ? 10.547 10.93 4.562 1 94.81 94 TYR A O 1
ATOM 803 N N . ILE A 1 95 ? 9.93 12.211 6.277 1 96.38 95 ILE A N 1
ATOM 804 C CA . ILE A 1 95 ? 10.414 13.445 5.656 1 96.38 95 ILE A CA 1
ATOM 805 C C . ILE A 1 95 ? 11.75 13.844 6.281 1 96.38 95 ILE A C 1
ATOM 807 O O . ILE A 1 95 ? 11.852 13.992 7.5 1 96.38 95 ILE A O 1
ATOM 811 N N . LEU A 1 96 ? 12.719 14.141 5.41 1 95.69 96 LEU A N 1
ATOM 812 C CA . LEU A 1 96 ? 14.094 14.281 5.879 1 95.69 96 LEU A CA 1
ATOM 813 C C . LEU A 1 96 ? 14.492 15.758 5.938 1 95.69 96 LEU A C 1
ATOM 815 O O . LEU A 1 96 ? 15.594 16.078 6.387 1 95.69 96 LEU A O 1
ATOM 819 N N . ASN A 1 97 ? 13.695 16.688 5.527 1 94.88 97 ASN A N 1
ATOM 820 C CA . ASN A 1 97 ? 14.016 18.125 5.562 1 94.88 97 ASN A CA 1
ATOM 821 C C . ASN A 1 97 ? 14.297 18.594 6.984 1 94.88 97 ASN A C 1
ATOM 823 O O . ASN A 1 97 ? 13.727 18.078 7.941 1 94.88 97 ASN A O 1
ATOM 827 N N . VAL A 1 98 ? 15.117 19.516 7.039 1 92 98 VAL A N 1
ATOM 828 C CA . VAL A 1 98 ? 15.266 20.281 8.273 1 92 98 VAL A CA 1
ATOM 829 C C . VAL A 1 98 ? 14.328 21.484 8.258 1 92 98 VAL A C 1
ATOM 831 O O . VAL A 1 98 ? 14.367 22.297 7.328 1 92 98 VAL A O 1
ATOM 834 N N . PRO A 1 99 ? 13.477 21.5 9.234 1 89.44 99 PRO A N 1
ATOM 835 C CA . PRO A 1 99 ? 12.531 22.609 9.203 1 89.44 99 PRO A CA 1
ATOM 836 C C . PRO A 1 99 ? 13.219 23.969 9.336 1 89.44 99 PRO A C 1
ATOM 838 O O . PRO A 1 99 ? 14.203 24.094 10.07 1 89.44 99 PRO A O 1
ATOM 841 N N . GLU A 1 100 ? 12.719 24.828 8.461 1 82.31 100 GLU A N 1
ATOM 842 C CA . GLU A 1 100 ? 13.211 26.188 8.578 1 82.31 100 GLU A CA 1
ATOM 843 C C . GLU A 1 100 ? 12.633 26.891 9.805 1 82.31 100 GLU A C 1
ATOM 845 O O . GLU A 1 100 ? 13.336 27.641 10.484 1 82.31 100 GLU A O 1
ATOM 850 N N . VAL A 1 101 ? 11.352 26.656 9.969 1 75.38 101 VAL A N 1
ATOM 851 C CA . VAL A 1 101 ? 10.664 27.234 11.117 1 75.38 101 VAL A CA 1
ATOM 852 C C . VAL A 1 101 ? 10.219 26.141 12.07 1 75.38 101 VAL A C 1
ATOM 854 O O . VAL A 1 101 ? 9.641 25.125 11.648 1 75.38 101 VAL A O 1
ATOM 857 N N . PHE A 1 102 ? 10.742 26.156 13.18 1 82.44 102 PHE A N 1
ATOM 858 C CA . PHE A 1 102 ? 10.336 25.234 14.234 1 82.44 102 PHE A CA 1
ATOM 859 C C . PHE A 1 102 ? 9.633 25.984 15.359 1 82.44 102 PHE A C 1
ATOM 861 O O . PHE A 1 102 ? 10.281 26.625 16.203 1 82.44 102 PHE A O 1
ATOM 868 N N . ASN A 1 103 ? 8.367 26.203 15.117 1 73.5 103 ASN A N 1
ATOM 869 C CA . ASN A 1 103 ? 7.574 26.922 16.109 1 73.5 103 ASN A CA 1
ATOM 870 C C . ASN A 1 103 ? 6.527 26.016 16.75 1 73.5 103 ASN A C 1
ATOM 872 O O . ASN A 1 103 ? 5.898 25.203 16.078 1 73.5 103 ASN A O 1
ATOM 876 N N . SER A 1 104 ? 6.508 26.172 17.969 1 75.31 104 SER A N 1
ATOM 877 C CA . SER A 1 104 ? 5.516 25.406 18.719 1 75.31 104 SER A CA 1
ATOM 878 C C . SER A 1 104 ? 4.133 26.062 18.625 1 75.31 104 SER A C 1
ATOM 880 O O . SER A 1 104 ? 3.125 25.422 18.953 1 75.31 104 SER A O 1
ATOM 882 N N . THR A 1 105 ? 4.152 27.281 18.078 1 80.94 105 THR A N 1
ATOM 883 C CA . THR A 1 105 ? 2.857 27.938 17.906 1 80.94 105 THR A CA 1
ATOM 884 C C . THR A 1 105 ? 2.305 27.641 16.5 1 80.94 105 THR A C 1
ATOM 886 O O . THR A 1 105 ? 3.066 27.469 15.555 1 80.94 105 THR A O 1
ATOM 889 N N . GLY A 1 106 ? 1.109 27.109 16.406 1 87.38 106 GLY A N 1
ATOM 890 C CA . GLY A 1 106 ? 0.398 26.828 15.164 1 87.38 106 GLY A CA 1
ATOM 891 C C . GLY A 1 106 ? 0.712 27.828 14.07 1 87.38 106 GLY A C 1
ATOM 892 O O . GLY A 1 106 ? 1.013 29 14.344 1 87.38 106 GLY A O 1
ATOM 893 N N . PHE A 1 107 ? 0.956 27.422 12.758 1 87.75 107 PHE A N 1
ATOM 894 C CA . PHE A 1 107 ? 1.156 28.297 11.617 1 87.75 107 PHE A CA 1
ATOM 895 C C . PHE A 1 107 ? 0.296 27.859 10.438 1 87.75 107 PHE A C 1
ATOM 897 O O . PHE A 1 107 ? -0.272 26.766 10.453 1 87.75 107 PHE A O 1
ATOM 904 N N . TYR A 1 108 ? 0.153 28.766 9.492 1 86.25 108 TYR A N 1
ATOM 905 C CA . TYR A 1 108 ? -0.648 28.484 8.312 1 86.25 108 TYR A CA 1
ATOM 906 C C . TYR A 1 108 ? 0.241 28.172 7.113 1 86.25 108 TYR A C 1
ATOM 908 O O . TYR A 1 108 ? 1.318 28.766 6.965 1 86.25 108 TYR A O 1
ATOM 916 N N . GLY A 1 109 ? -0.14 27.266 6.32 1 84.12 109 GLY A N 1
ATOM 917 C CA . GLY A 1 109 ? 0.558 26.969 5.078 1 84.12 109 GLY A CA 1
ATOM 918 C C . GLY A 1 109 ? 0.107 27.844 3.92 1 84.12 109 GLY A C 1
ATOM 919 O O . GLY A 1 109 ? -0.356 28.969 4.125 1 84.12 109 GLY A O 1
ATOM 920 N N . LYS A 1 110 ? 0.391 27.328 2.695 1 87 110 LYS A N 1
ATOM 921 C CA . LYS A 1 110 ? 0.084 28.062 1.472 1 87 110 LYS A CA 1
ATOM 922 C C . LYS A 1 110 ? -1.423 28.156 1.242 1 87 110 LYS A C 1
ATOM 924 O O . LYS A 1 110 ? -1.896 29 0.487 1 87 110 LYS A O 1
ATOM 929 N N . GLU A 1 111 ? -2.125 27.25 1.945 1 78.56 111 GLU A N 1
ATOM 930 C CA . GLU A 1 111 ? -3.568 27.219 1.737 1 78.56 111 GLU A CA 1
ATOM 931 C C . GLU A 1 111 ? -4.281 28.234 2.623 1 78.56 111 GLU A C 1
ATOM 933 O O . GLU A 1 111 ? -5.508 28.359 2.576 1 78.56 111 GLU A O 1
ATOM 938 N N . GLY A 1 112 ? -3.502 28.922 3.344 1 80.56 112 GLY A N 1
ATOM 939 C CA . GLY A 1 112 ? -4.078 29.969 4.156 1 80.56 112 GLY A CA 1
ATOM 940 C C . GLY A 1 112 ? -4.641 29.484 5.477 1 80.56 112 GLY A C 1
ATOM 941 O O . GLY A 1 112 ? -4.062 28.594 6.105 1 80.56 112 GLY A O 1
ATOM 942 N N . GLU A 1 113 ? -5.742 30.031 5.848 1 77.88 113 GLU A N 1
ATOM 943 C CA . GLU A 1 113 ? -6.23 29.812 7.203 1 77.88 113 GLU A CA 1
ATOM 944 C C . GLU A 1 113 ? -7.09 28.562 7.285 1 77.88 113 GLU A C 1
ATOM 946 O O . GLU A 1 113 ? -7.582 28.203 8.359 1 77.88 113 GLU A O 1
ATOM 951 N N . ARG A 1 114 ? -7.086 27.922 6.234 1 82.44 114 ARG A N 1
ATOM 952 C CA . ARG A 1 114 ? -7.926 26.734 6.215 1 82.44 114 ARG A CA 1
ATOM 953 C C . ARG A 1 114 ? -7.301 25.609 7.039 1 82.44 114 ARG A C 1
ATOM 955 O O . ARG A 1 114 ? -7.992 24.922 7.793 1 82.44 114 ARG A O 1
ATOM 962 N N . LEU A 1 115 ? -5.973 25.484 6.902 1 88.31 115 LEU A N 1
ATOM 963 C CA . LEU A 1 115 ? -5.246 24.438 7.629 1 88.31 115 LEU A CA 1
ATOM 964 C C . LEU A 1 115 ? -4.23 25.062 8.586 1 88.31 115 LEU A C 1
ATOM 966 O O . LEU A 1 115 ? -3.492 25.969 8.211 1 88.31 115 LEU A O 1
ATOM 970 N N . ILE A 1 116 ? -4.285 24.578 9.773 1 91.25 116 ILE A N 1
ATOM 971 C CA . ILE A 1 116 ? -3.309 24.969 10.781 1 91.25 116 ILE A CA 1
ATOM 972 C C . ILE A 1 116 ? -2.285 23.859 10.969 1 91.25 116 ILE A C 1
ATOM 974 O O . ILE A 1 116 ? -2.652 22.688 11.117 1 91.25 116 ILE A O 1
ATOM 978 N N . TYR A 1 117 ? -1.027 24.281 10.891 1 93.5 117 TYR A N 1
ATOM 979 C CA . TYR A 1 117 ? 0.067 23.344 11.117 1 93.5 117 TYR A CA 1
ATOM 980 C C . TYR A 1 117 ? 0.724 23.594 12.469 1 93.5 117 TYR A C 1
ATOM 982 O O . TYR A 1 117 ? 0.827 24.734 12.914 1 93.5 117 TYR A O 1
ATOM 990 N N . GLN A 1 118 ? 1.176 22.5 13.062 1 93.31 118 GLN A N 1
ATOM 991 C CA . GLN A 1 118 ? 1.788 22.656 14.383 1 93.31 118 GLN A CA 1
ATOM 992 C C . GLN A 1 118 ? 2.805 21.547 14.641 1 93.31 118 GLN A C 1
ATOM 994 O O . GLN A 1 118 ? 2.521 20.359 14.398 1 93.31 118 GLN A O 1
ATOM 999 N N . TRP A 1 119 ? 3.963 22 15.047 1 95.94 119 TRP A N 1
ATOM 1000 C CA . TRP A 1 119 ? 4.91 21.031 15.594 1 95.94 119 TRP A CA 1
ATOM 1001 C C . TRP A 1 119 ? 4.48 20.578 16.984 1 95.94 119 TRP A C 1
ATOM 1003 O O . TRP A 1 119 ? 4.438 21.391 17.922 1 95.94 119 TRP A O 1
ATOM 1013 N N . THR A 1 120 ? 4.219 19.328 17.125 1 95.06 120 THR A N 1
ATOM 1014 C CA . THR A 1 120 ? 3.623 18.797 18.344 1 95.06 120 THR A CA 1
ATOM 1015 C C . THR A 1 120 ? 4.582 17.812 19.031 1 95.06 120 THR A C 1
ATOM 1017 O O . THR A 1 120 ? 5.109 16.906 18.391 1 95.06 120 THR A O 1
ATOM 1020 N N . PRO A 1 121 ? 4.809 18.016 20.359 1 95.69 121 PRO A N 1
ATOM 1021 C CA . PRO A 1 121 ? 5.629 17.031 21.062 1 95.69 121 PRO A CA 1
ATOM 1022 C C . PRO A 1 121 ? 5.059 15.617 20.953 1 95.69 121 PRO A C 1
ATO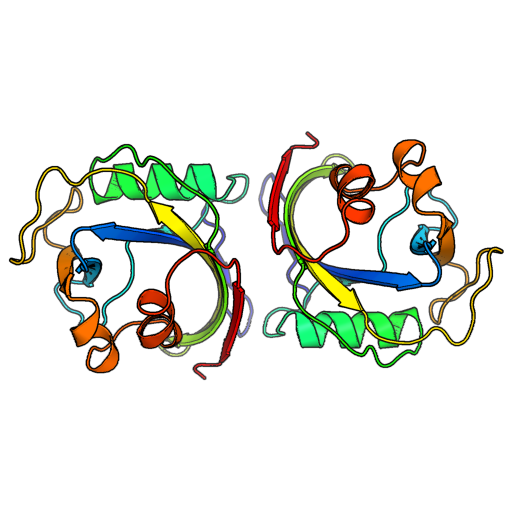M 1024 O O . PRO A 1 121 ? 3.857 15.414 21.156 1 95.69 121 PRO A O 1
ATOM 1027 N N . ILE A 1 122 ? 5.918 14.68 20.656 1 95 122 ILE A N 1
ATOM 1028 C CA . ILE A 1 122 ? 5.508 13.289 20.453 1 95 122 ILE A CA 1
ATOM 1029 C C . ILE A 1 122 ? 4.82 12.758 21.703 1 95 122 ILE A C 1
ATOM 1031 O O . ILE A 1 122 ? 3.871 11.984 21.625 1 95 122 ILE A O 1
ATOM 1035 N N . GLU A 1 123 ? 5.258 13.164 22.844 1 95.12 123 GLU A N 1
ATOM 1036 C CA . GLU A 1 123 ? 4.734 12.68 24.109 1 95.12 123 GLU A CA 1
ATOM 1037 C C . GLU A 1 123 ? 3.273 13.086 24.297 1 95.12 123 GLU A C 1
ATOM 1039 O O . GLU A 1 123 ? 2.568 12.516 25.125 1 95.12 123 GLU A O 1
ATOM 1044 N N . GLU A 1 124 ? 2.771 14.031 23.578 1 95.38 124 GLU A N 1
ATOM 1045 C CA . GLU A 1 124 ? 1.403 14.523 23.719 1 95.38 124 GLU A CA 1
ATOM 1046 C C . GLU A 1 124 ? 0.447 13.75 22.812 1 95.38 124 GLU A C 1
ATOM 1048 O O . GLU A 1 124 ? -0.772 13.828 22.984 1 95.38 124 GLU A O 1
ATOM 1053 N N . LEU A 1 125 ? 0.909 13.039 21.906 1 95.56 125 LEU A N 1
ATOM 1054 C CA . LEU A 1 125 ? 0.114 12.43 20.844 1 95.56 125 LEU A CA 1
ATOM 1055 C C . LEU A 1 125 ? -0.952 11.508 21.422 1 95.56 125 LEU A C 1
ATOM 1057 O O . LEU A 1 125 ? -2.1 11.516 20.969 1 95.56 125 LEU A O 1
ATOM 1061 N N . PRO A 1 126 ? -0.608 10.672 22.469 1 93.88 126 PRO A N 1
ATOM 1062 C CA . PRO A 1 126 ? -1.603 9.727 22.984 1 93.88 126 PRO A CA 1
ATOM 1063 C C . PRO A 1 126 ? -2.863 10.422 23.5 1 93.88 126 PRO A C 1
ATOM 1065 O O . PRO A 1 126 ? -3.943 9.82 23.484 1 93.88 126 PRO A O 1
ATOM 1068 N N . SER A 1 127 ? -2.803 11.609 23.859 1 94.75 127 SER A N 1
ATOM 1069 C CA . SER A 1 127 ? -3.936 12.328 24.438 1 94.75 127 SER A CA 1
ATOM 1070 C C . SER A 1 127 ? -4.648 13.172 23.391 1 94.75 127 SER A C 1
ATOM 1072 O O . SER A 1 127 ? -5.672 13.797 23.672 1 94.75 127 SER A O 1
ATOM 1074 N N . MET A 1 128 ? -4.203 13.203 22.172 1 94.62 128 MET A N 1
ATOM 1075 C CA . MET A 1 128 ? -4.75 14.047 21.109 1 94.62 128 MET A CA 1
ATOM 1076 C C . MET A 1 128 ? -5.754 13.273 20.25 1 94.62 128 MET A C 1
ATOM 1078 O O . MET A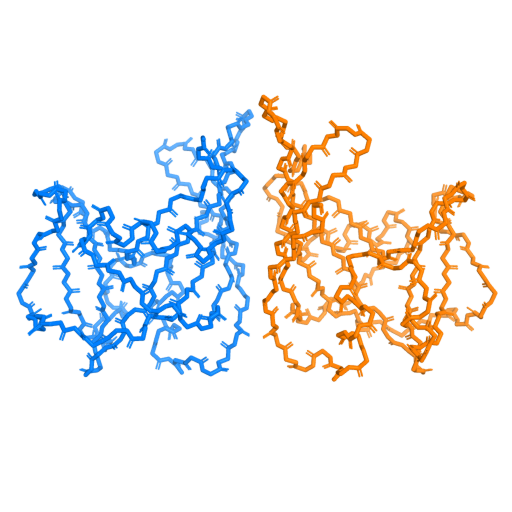 1 128 ? -5.734 12.039 20.234 1 94.62 128 MET A O 1
ATOM 1082 N N . GLU A 1 129 ? -6.633 13.969 19.641 1 95 129 GLU A N 1
ATOM 1083 C CA . GLU A 1 129 ? -7.492 13.383 18.609 1 95 129 GLU A CA 1
ATOM 1084 C C . GLU A 1 129 ? -6.766 13.289 17.281 1 95 129 GLU A C 1
ATOM 1086 O O . GLU A 1 129 ? -7.035 14.078 16.359 1 95 129 GLU A O 1
ATOM 1091 N N . LEU A 1 130 ? -5.898 12.328 17.203 1 94.88 130 LEU A N 1
ATOM 1092 C CA . LEU A 1 130 ? -5.039 12.102 16.047 1 94.88 130 LEU A CA 1
ATOM 1093 C C . LEU A 1 130 ? -5.484 10.867 15.273 1 94.88 130 LEU A C 1
ATOM 1095 O O . LEU A 1 130 ? -5.66 9.797 15.852 1 94.88 130 LEU A O 1
ATOM 1099 N N . TYR A 1 131 ? -5.711 11.039 13.969 1 93.19 131 TYR A N 1
ATOM 1100 C CA . TYR A 1 131 ? -6.133 9.914 13.141 1 93.19 131 TYR A CA 1
ATOM 1101 C C . TYR A 1 131 ? -5.172 9.711 11.977 1 93.19 131 TYR A C 1
ATOM 1103 O O . TYR A 1 131 ? -4.609 10.672 11.445 1 93.19 131 TYR A O 1
ATOM 1111 N N . PRO A 1 132 ? -5.062 8.375 11.57 1 94.06 132 PRO A N 1
ATOM 1112 C CA . PRO A 1 132 ? -5.629 7.215 12.273 1 94.06 132 PRO A CA 1
ATOM 1113 C C . PRO A 1 132 ? -5.016 7 13.656 1 94.06 132 PRO A C 1
ATOM 1115 O O . PRO A 1 132 ? -3.885 7.422 13.906 1 94.06 132 PRO A O 1
ATOM 1118 N N . GLU A 1 133 ? -5.625 6.328 14.516 1 91.56 133 GLU A N 1
ATOM 1119 C CA . GLU A 1 133 ? -5.277 6.277 15.938 1 91.56 133 GLU A CA 1
ATOM 1120 C C . GLU A 1 133 ? -3.945 5.566 16.156 1 91.56 133 GLU A C 1
ATOM 1122 O O . GLU A 1 133 ? -3.25 5.832 17.141 1 91.56 133 GLU A O 1
ATOM 1127 N N . ILE A 1 134 ? -3.596 4.715 15.281 1 90.75 134 ILE A N 1
ATOM 1128 C CA . ILE A 1 134 ? -2.357 3.957 15.438 1 90.75 134 ILE A CA 1
ATOM 1129 C C . ILE A 1 134 ? -1.167 4.914 15.453 1 90.75 134 ILE A C 1
ATOM 1131 O O . ILE A 1 134 ? -0.106 4.586 15.984 1 90.75 134 ILE A O 1
ATOM 1135 N N . LEU A 1 135 ? -1.332 6.082 14.859 1 91.88 135 LEU A N 1
ATOM 1136 C CA . LEU A 1 135 ? -0.262 7.07 14.797 1 91.88 135 LEU A CA 1
ATOM 1137 C C . LEU A 1 135 ? 0.142 7.516 16.203 1 91.88 135 LEU A C 1
ATOM 1139 O O . LEU A 1 135 ? 1.305 7.855 16.438 1 91.88 135 LEU A O 1
ATOM 1143 N N . LYS A 1 136 ? -0.803 7.523 17.094 1 92.25 136 LYS A N 1
ATOM 1144 C CA . LYS A 1 136 ? -0.567 7.973 18.469 1 92.25 136 LYS A CA 1
ATOM 1145 C C . LYS A 1 136 ? 0.553 7.172 19.125 1 92.25 136 LYS A C 1
ATOM 1147 O O . LYS A 1 136 ? 1.312 7.707 19.938 1 92.25 136 LYS A O 1
ATOM 1152 N N . THR A 1 137 ? 0.659 5.949 18.734 1 89.19 137 THR A N 1
ATOM 1153 C CA . THR A 1 137 ? 1.633 5.07 19.375 1 89.19 137 THR A CA 1
ATOM 1154 C C . THR A 1 137 ? 2.836 4.84 18.469 1 89.19 137 THR A C 1
ATOM 1156 O O . THR A 1 137 ? 3.977 4.809 18.938 1 89.19 137 THR A O 1
ATOM 1159 N N . GLU A 1 138 ? 2.602 4.781 17.188 1 90.56 138 GLU A N 1
ATOM 1160 C CA . GLU A 1 138 ? 3.654 4.328 16.281 1 90.56 138 GLU A CA 1
ATOM 1161 C C . GLU A 1 138 ? 4.676 5.434 16.031 1 90.56 138 GLU A C 1
ATOM 1163 O O . GLU A 1 138 ? 5.852 5.152 15.789 1 90.56 138 GLU A O 1
ATOM 1168 N N . ILE A 1 139 ? 4.258 6.637 16.109 1 91.06 139 ILE A N 1
ATOM 1169 C CA . ILE A 1 139 ? 5.172 7.75 15.875 1 91.06 139 ILE A CA 1
ATOM 1170 C C . ILE A 1 139 ? 6.266 7.75 16.953 1 91.06 139 ILE A C 1
ATOM 1172 O O . ILE A 1 139 ? 7.406 8.125 16.672 1 91.06 139 ILE A O 1
ATOM 1176 N N . LYS A 1 140 ? 5.887 7.332 18.156 1 84.69 140 LYS A N 1
ATOM 1177 C CA . LYS A 1 140 ? 6.828 7.301 19.281 1 84.69 140 LYS A CA 1
ATOM 1178 C C . LYS A 1 140 ? 7.914 6.254 19.047 1 84.69 140 LYS A C 1
ATOM 1180 O O . LYS A 1 140 ? 9.039 6.406 19.531 1 84.69 140 LYS A O 1
ATOM 1185 N N . ILE A 1 141 ? 7.582 5.062 18.609 1 75.81 141 ILE A N 1
ATOM 1186 C CA . ILE A 1 141 ? 8.492 3.941 18.406 1 75.81 14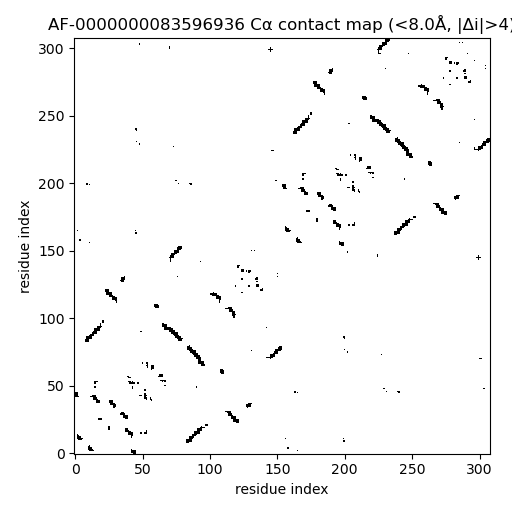1 ILE A CA 1
ATOM 1187 C C . ILE A 1 141 ? 9.32 4.172 17.141 1 75.81 141 ILE A C 1
ATOM 1189 O O . ILE A 1 141 ? 10.461 3.719 17.047 1 75.81 141 ILE A O 1
ATOM 1193 N N . LEU A 1 142 ? 9.406 4.961 16.656 1 59.69 142 LEU A N 1
ATOM 1194 C CA . LEU A 1 142 ? 9.805 5.453 15.352 1 59.69 142 LEU A CA 1
ATOM 1195 C C . LEU A 1 142 ? 10.484 4.352 14.539 1 59.69 142 LEU A C 1
ATOM 1197 O O . LEU A 1 142 ? 10.953 3.361 15.109 1 59.69 142 LEU A O 1
ATOM 1201 N N . PRO A 1 143 ? 11.219 4.754 13.336 1 54.22 143 PRO A N 1
ATOM 1202 C CA . PRO A 1 143 ? 11.219 4.594 11.875 1 54.22 143 PRO A CA 1
ATOM 1203 C C . PRO A 1 143 ? 11.922 3.314 11.43 1 54.22 143 PRO A C 1
ATOM 1205 O O . PRO A 1 143 ? 11.914 2.986 10.234 1 54.22 143 PRO A O 1
ATOM 1208 N N . ASN A 1 144 ? 12.57 2.693 12.297 1 57.16 144 ASN A N 1
ATOM 1209 C CA . ASN A 1 144 ? 13.469 1.862 11.5 1 57.16 144 ASN A CA 1
ATOM 1210 C C . ASN A 1 144 ? 12.727 0.687 10.867 1 57.16 144 ASN A C 1
ATOM 1212 O O . ASN A 1 144 ? 13.25 0.033 9.961 1 57.16 144 ASN A O 1
ATOM 1216 N N . GLU A 1 145 ? 11.398 0.705 11.328 1 63.25 145 GLU A N 1
ATOM 1217 C CA . GLU A 1 145 ? 10.82 -0.521 10.781 1 63.25 145 GLU A CA 1
ATOM 1218 C C . GLU A 1 145 ? 9.625 -0.219 9.891 1 63.25 145 GLU A C 1
ATOM 1220 O O . GLU A 1 145 ? 8.797 0.633 10.219 1 63.25 145 GLU A O 1
ATOM 1225 N N . SER A 1 146 ? 9.688 -0.579 8.672 1 78.44 146 SER A N 1
ATOM 1226 C CA . SER A 1 146 ? 8.523 -0.567 7.785 1 78.44 146 SER A CA 1
ATOM 1227 C C . SER A 1 146 ? 7.453 -1.54 8.266 1 78.44 146 SER A C 1
ATOM 1229 O O . SER A 1 146 ? 7.719 -2.732 8.43 1 78.44 146 SER A O 1
ATOM 1231 N N . ASN A 1 147 ? 6.34 -0.95 8.734 1 87.56 147 ASN A N 1
ATOM 1232 C CA . ASN A 1 147 ? 5.246 -1.789 9.211 1 87.56 147 ASN A CA 1
ATOM 1233 C C . ASN A 1 147 ? 3.973 -1.562 8.398 1 87.56 147 ASN A C 1
ATOM 1235 O O . ASN A 1 147 ? 3.799 -0.504 7.793 1 87.56 147 ASN A O 1
ATOM 1239 N N . HIS A 1 148 ? 3.252 -2.559 8.367 1 92.44 148 HIS A N 1
ATOM 1240 C CA . HIS A 1 148 ? 1.918 -2.514 7.785 1 92.44 148 HIS A CA 1
ATOM 1241 C C . HIS A 1 148 ? 0.842 -2.658 8.859 1 92.44 148 HIS A C 1
ATOM 1243 O O . HIS A 1 148 ? 0.952 -3.508 9.742 1 92.44 148 HIS A O 1
ATOM 1249 N N . PHE A 1 149 ? -0.178 -1.823 8.758 1 92.62 149 PHE A N 1
ATOM 1250 C CA . PHE A 1 149 ? -1.256 -1.869 9.734 1 92.62 149 PHE A CA 1
ATOM 1251 C C . PHE A 1 149 ? -2.613 -1.949 9.047 1 92.62 149 PHE A C 1
ATOM 1253 O O . PHE A 1 149 ? -2.836 -1.297 8.023 1 92.62 149 PHE A O 1
ATOM 1260 N N . ILE A 1 150 ? -3.438 -2.73 9.562 1 95.19 150 ILE A N 1
ATOM 1261 C CA . ILE A 1 150 ? -4.859 -2.744 9.234 1 95.19 150 ILE A CA 1
ATOM 1262 C C . ILE A 1 150 ? -5.66 -2.158 10.398 1 95.19 150 ILE A C 1
ATOM 1264 O O . ILE A 1 150 ? -5.641 -2.695 11.508 1 95.19 150 ILE A O 1
ATOM 1268 N N . VAL A 1 151 ? -6.242 -1.059 10.117 1 93.25 151 VAL A N 1
ATOM 1269 C CA . VAL A 1 151 ? -6.957 -0.329 11.156 1 93.25 151 VAL A CA 1
ATOM 1270 C C . VAL A 1 151 ? -8.445 -0.284 10.828 1 93.25 151 VAL A C 1
ATOM 1272 O O . VAL A 1 151 ? -8.836 0.195 9.758 1 93.25 151 VAL A O 1
ATOM 1275 N N . LYS A 1 152 ? -9.32 -0.831 11.625 1 90.88 152 LYS A N 1
ATOM 1276 C CA . LYS A 1 152 ? -10.773 -0.794 11.492 1 90.88 152 LYS A CA 1
ATOM 1277 C C . LYS A 1 152 ? -11.398 0.094 12.57 1 90.88 152 LYS A C 1
ATOM 1279 O O . LYS A 1 152 ? -11.57 -0.333 13.711 1 90.88 152 LYS A O 1
ATOM 1284 N N . ASP A 1 153 ? -11.391 1.333 12.203 1 71.56 153 ASP A N 1
ATOM 1285 C CA . ASP A 1 153 ? -11.977 2.312 13.109 1 71.56 153 ASP A CA 1
ATOM 1286 C C . ASP A 1 153 ? -13.469 2.492 12.844 1 71.56 153 ASP A C 1
ATOM 1288 O O . ASP A 1 153 ? -13.875 3.461 12.195 1 71.56 153 ASP A O 1
ATOM 1292 N N . VAL A 1 154 ? -14.219 1.307 12.578 1 62.84 154 VAL A N 1
ATOM 1293 C CA . VAL A 1 154 ? -15.641 1.365 12.258 1 62.84 154 VAL A CA 1
ATOM 1294 C C . VAL A 1 154 ? -16.438 1.646 13.531 1 62.84 154 VAL A C 1
ATOM 1296 O O . VAL A 1 154 ? -16.031 1.261 14.625 1 62.84 154 VAL A O 1
ATOM 1299 N N . MET B 1 1 ? -17.422 -6.293 -4.59 1 93.75 1 MET B N 1
ATOM 1300 C CA . MET B 1 1 ? -16.812 -5.801 -5.824 1 93.75 1 MET B CA 1
ATOM 1301 C C . MET B 1 1 ? -15.305 -5.676 -5.672 1 93.75 1 MET B C 1
ATOM 1303 O O . MET B 1 1 ? -14.805 -5.289 -4.613 1 93.75 1 MET B O 1
ATOM 1307 N N . ASP B 1 2 ? -14.578 -6.047 -6.68 1 97.25 2 ASP B N 1
ATOM 1308 C CA . ASP B 1 2 ? -13.117 -5.949 -6.664 1 97.25 2 ASP B CA 1
ATOM 1309 C C . ASP B 1 2 ? -12.664 -4.492 -6.723 1 97.25 2 ASP B C 1
ATOM 1311 O O . ASP B 1 2 ? -13.359 -3.645 -7.289 1 97.25 2 ASP B O 1
ATOM 1315 N N . ALA B 1 3 ? -11.57 -4.195 -6.086 1 98.12 3 ALA B N 1
ATOM 1316 C CA . ALA B 1 3 ? -10.992 -2.857 -6.152 1 98.12 3 ALA B CA 1
ATOM 1317 C C . ALA B 1 3 ? -10.258 -2.639 -7.473 1 98.12 3 ALA B C 1
ATOM 1319 O O . ALA B 1 3 ? -9.031 -2.545 -7.504 1 98.12 3 ALA B O 1
ATOM 1320 N N . VAL B 1 4 ? -10.992 -2.629 -8.492 1 98.19 4 VAL B N 1
ATOM 1321 C CA . VAL B 1 4 ? -10.57 -2.322 -9.859 1 98.19 4 VAL B CA 1
ATOM 1322 C C . VAL B 1 4 ? -11.398 -1.161 -10.398 1 98.19 4 VAL B C 1
ATOM 1324 O O . VAL B 1 4 ? -12.625 -1.264 -10.523 1 98.19 4 VAL B O 1
ATOM 1327 N N . PHE B 1 5 ? -10.734 -0.074 -10.695 1 98 5 PHE B N 1
ATOM 1328 C CA . PHE B 1 5 ? -11.43 1.148 -11.078 1 98 5 PHE B CA 1
ATOM 1329 C C . PHE B 1 5 ? -10.922 1.661 -12.422 1 98 5 PHE B C 1
ATOM 1331 O O . PHE B 1 5 ? -9.75 2.008 -12.555 1 98 5 PHE B O 1
ATOM 1338 N N . LYS B 1 6 ? -11.758 1.69 -13.367 1 96.06 6 LYS B N 1
ATOM 1339 C CA . LYS B 1 6 ? -11.414 2.176 -14.695 1 96.06 6 LYS B CA 1
ATOM 1340 C C . LYS B 1 6 ? -11.609 3.686 -14.797 1 96.06 6 LYS B C 1
ATOM 1342 O O . LYS B 1 6 ? -12.68 4.199 -14.492 1 96.06 6 LYS B O 1
ATOM 1347 N N . THR B 1 7 ? -10.523 4.375 -15.07 1 95.25 7 THR B N 1
ATOM 1348 C CA . THR B 1 7 ? -10.602 5.793 -15.398 1 95.25 7 THR B CA 1
ATOM 1349 C C . THR B 1 7 ? -10.453 6.008 -16.906 1 95.25 7 THR B C 1
ATOM 1351 O O . THR B 1 7 ? -10.414 5.043 -17.672 1 95.25 7 THR B O 1
ATOM 1354 N N . GLU B 1 8 ? -10.562 7.258 -17.344 1 90.56 8 GLU B N 1
ATOM 1355 C CA . GLU B 1 8 ? -10.531 7.551 -18.766 1 90.56 8 GLU B CA 1
ATOM 1356 C C . GLU B 1 8 ? -9.289 6.949 -19.422 1 90.56 8 GLU B C 1
ATOM 1358 O O . GLU B 1 8 ? -9.367 6.398 -20.531 1 90.56 8 GLU B O 1
ATOM 1363 N N . ASN B 1 9 ? -8.109 6.914 -18.75 1 90.75 9 ASN B N 1
ATOM 1364 C CA . ASN B 1 9 ? -6.879 6.527 -19.422 1 90.75 9 ASN B CA 1
ATOM 1365 C C . ASN B 1 9 ? -6.105 5.48 -18.625 1 90.75 9 ASN B C 1
ATOM 1367 O O . ASN B 1 9 ? -5.082 4.977 -19.094 1 90.75 9 ASN B O 1
ATOM 1371 N N . ILE B 1 10 ? -6.527 5.211 -17.484 1 97.06 10 ILE B N 1
ATOM 1372 C CA . ILE B 1 10 ? -5.742 4.348 -16.609 1 97.06 10 ILE B CA 1
ATOM 1373 C C . ILE B 1 10 ? -6.676 3.494 -15.75 1 97.06 10 ILE B C 1
ATOM 1375 O O . ILE B 1 10 ? -7.711 3.975 -15.281 1 97.06 10 ILE B O 1
ATOM 1379 N N . ILE B 1 11 ? -6.336 2.268 -15.586 1 98.06 11 ILE B N 1
ATOM 1380 C CA . ILE B 1 11 ? -7.035 1.392 -14.656 1 98.06 11 ILE B CA 1
ATOM 1381 C C . ILE B 1 11 ? -6.293 1.356 -13.32 1 98.06 11 ILE B C 1
ATOM 1383 O O . ILE B 1 11 ? -5.094 1.068 -13.281 1 98.06 11 ILE B O 1
ATOM 1387 N N . PHE B 1 12 ? -6.934 1.686 -12.266 1 98.38 12 PHE B N 1
ATOM 1388 C CA . PHE B 1 12 ? -6.402 1.594 -10.906 1 98.38 12 PHE B CA 1
ATOM 1389 C C . PHE B 1 12 ? -6.859 0.306 -10.234 1 98.38 12 PHE B C 1
ATOM 1391 O O . PHE B 1 12 ? -8.055 0.005 -10.203 1 98.38 12 PHE B O 1
ATOM 1398 N N . ASN B 1 13 ? -5.902 -0.453 -9.711 1 98.12 13 ASN B N 1
ATOM 1399 C CA . ASN B 1 13 ? -6.363 -1.663 -9.039 1 98.12 13 ASN B CA 1
ATOM 1400 C C . ASN B 1 13 ? -5.496 -1.995 -7.828 1 98.12 13 ASN B C 1
ATOM 1402 O O . ASN B 1 13 ? -4.398 -1.452 -7.68 1 98.12 13 ASN B O 1
ATOM 1406 N N . TYR B 1 14 ? -6.062 -2.682 -6.934 1 98.75 14 TYR B N 1
ATOM 1407 C CA . TYR B 1 14 ? -5.477 -3.131 -5.676 1 98.75 14 TYR B CA 1
ATOM 1408 C C . TYR B 1 14 ? -5.477 -4.652 -5.586 1 98.75 14 TYR B C 1
ATOM 1410 O O . TYR B 1 14 ? -6.527 -5.285 -5.73 1 98.75 14 TYR B O 1
ATOM 1418 N N . ARG B 1 15 ? -4.219 -5.219 -5.438 1 98.44 15 ARG B N 1
ATOM 1419 C CA . ARG B 1 15 ? -4.055 -6.668 -5.461 1 98.44 15 ARG B CA 1
ATOM 1420 C C . ARG B 1 15 ? -3.211 -7.145 -4.285 1 98.44 15 ARG B C 1
ATOM 1422 O O . ARG B 1 15 ? -2.482 -6.355 -3.676 1 98.44 15 ARG B O 1
ATOM 1429 N N . VAL B 1 16 ? -3.383 -8.398 -3.982 1 98.69 16 VAL B N 1
ATOM 1430 C CA . VAL B 1 16 ? -2.533 -9.07 -3.006 1 98.69 16 VAL B CA 1
ATOM 1431 C C . VAL B 1 16 ? -1.896 -10.305 -3.639 1 98.69 16 VAL B C 1
ATOM 1433 O O . VAL B 1 16 ? -2.432 -10.867 -4.598 1 98.69 16 VAL B O 1
ATOM 1436 N N . ALA B 1 17 ? -0.791 -10.695 -3.146 1 98 17 ALA B N 1
ATOM 1437 C CA . ALA B 1 17 ? -0.106 -11.914 -3.574 1 98 17 ALA B CA 1
ATOM 1438 C C . ALA B 1 17 ? 0.626 -12.57 -2.406 1 98 17 ALA B C 1
ATOM 1440 O O . ALA B 1 17 ? 0.987 -11.898 -1.437 1 98 17 ALA B O 1
ATOM 1441 N N . GLY B 1 18 ? 0.789 -13.859 -2.488 1 97 18 GLY B N 1
ATOM 1442 C CA . GLY B 1 18 ? 1.476 -14.609 -1.454 1 97 18 GLY B CA 1
ATOM 1443 C C . GLY B 1 18 ? 2.846 -15.102 -1.884 1 97 18 GLY B C 1
ATOM 1444 O O . GLY B 1 18 ? 2.984 -15.727 -2.939 1 97 18 GLY B O 1
ATOM 1445 N N . VAL B 1 19 ? 3.809 -14.805 -1.107 1 96.25 19 VAL B N 1
ATOM 1446 C CA . VAL B 1 19 ? 5.148 -15.359 -1.284 1 96.25 19 VAL B CA 1
ATOM 1447 C C . VAL B 1 19 ? 5.297 -16.625 -0.439 1 96.25 19 VAL B C 1
ATOM 1449 O O . VAL B 1 19 ? 5.492 -16.547 0.776 1 96.25 19 VAL B O 1
ATOM 1452 N N . TRP B 1 20 ? 5.176 -17.703 -1.071 1 95.62 20 TRP B N 1
ATOM 1453 C CA . TRP B 1 20 ? 5.242 -19 -0.424 1 95.62 20 TRP B CA 1
ATOM 1454 C C . TRP B 1 20 ? 6.551 -19.703 -0.758 1 95.62 20 TRP B C 1
ATOM 1456 O O . TRP B 1 20 ? 6.723 -20.219 -1.868 1 95.62 20 TRP B O 1
ATOM 1466 N N . LEU B 1 21 ? 7.383 -19.766 0.265 1 94.31 21 LEU B N 1
ATOM 1467 C CA . LEU B 1 21 ? 8.711 -20.328 0.074 1 94.31 21 LEU B CA 1
ATOM 1468 C C . LEU B 1 21 ? 8.852 -21.672 0.807 1 94.31 21 LEU B C 1
ATOM 1470 O O . LEU B 1 21 ? 8.352 -21.812 1.927 1 94.31 21 LEU B O 1
ATOM 1474 N N . TYR B 1 22 ? 9.461 -22.578 0.112 1 93.38 22 TYR B N 1
ATOM 1475 C CA . TYR B 1 22 ? 9.734 -23.891 0.701 1 93.38 22 TYR B CA 1
ATOM 1476 C C . TYR B 1 22 ? 10.922 -24.547 0.018 1 93.38 22 TYR B C 1
ATOM 1478 O O . TYR B 1 22 ? 10.961 -24.672 -1.21 1 93.38 22 TYR B O 1
ATOM 1486 N N . LYS B 1 23 ? 11.961 -24.938 0.762 1 92.5 23 LYS B N 1
ATOM 1487 C CA . LYS B 1 23 ? 13.148 -25.625 0.251 1 92.5 23 LYS B CA 1
ATOM 1488 C C . LYS B 1 23 ? 13.75 -24.859 -0.928 1 92.5 23 LYS B C 1
ATOM 1490 O O . LYS B 1 23 ? 14.008 -25.453 -1.983 1 92.5 23 LYS B O 1
ATOM 1495 N N . LYS B 1 24 ? 13.891 -23.562 -0.785 1 92.62 24 LYS B N 1
ATOM 1496 C CA . LYS B 1 24 ? 14.516 -22.656 -1.748 1 92.62 24 LYS B CA 1
ATOM 1497 C C . LYS B 1 24 ? 13.719 -22.609 -3.047 1 92.62 24 LYS B C 1
ATOM 1499 O O . LYS B 1 24 ? 14.281 -22.391 -4.121 1 92.62 24 LYS B O 1
ATOM 1504 N N . HIS B 1 25 ? 12.453 -22.922 -2.951 1 95.25 25 HIS B N 1
ATOM 1505 C CA . HIS B 1 25 ? 11.508 -22.766 -4.051 1 95.25 25 HIS B CA 1
ATOM 1506 C C . HIS B 1 25 ? 10.398 -21.781 -3.689 1 95.25 25 HIS B C 1
ATOM 1508 O O . HIS B 1 25 ? 10.086 -21.609 -2.51 1 95.25 25 HIS B O 1
ATOM 1514 N N . VAL B 1 26 ? 9.891 -21.156 -4.695 1 95.69 26 VAL B N 1
ATOM 1515 C CA . VAL B 1 26 ? 8.727 -20.297 -4.523 1 95.69 26 VAL B CA 1
ATOM 1516 C C . VAL B 1 26 ? 7.574 -20.812 -5.383 1 95.69 26 VAL B C 1
ATOM 1518 O O . VAL B 1 26 ? 7.785 -21.281 -6.504 1 95.69 26 VAL B O 1
ATOM 1521 N N . LEU B 1 27 ? 6.367 -20.766 -4.812 1 95.88 27 LEU B N 1
ATOM 1522 C CA . LEU B 1 27 ? 5.207 -21.156 -5.605 1 95.88 27 LEU B CA 1
ATOM 1523 C C . LEU B 1 27 ? 4.805 -20.047 -6.566 1 95.88 27 LEU B C 1
ATOM 1525 O O . LEU B 1 27 ? 4.547 -18.922 -6.141 1 95.88 27 LEU B O 1
ATOM 1529 N N . LEU B 1 28 ? 4.773 -20.312 -7.836 1 95.81 28 LEU B N 1
ATOM 1530 C CA . LEU B 1 28 ? 4.32 -19.391 -8.883 1 95.81 28 LEU B CA 1
ATOM 1531 C C . LEU B 1 28 ? 3.135 -19.984 -9.641 1 95.81 28 LEU B C 1
ATOM 1533 O O . LEU B 1 28 ? 2.832 -21.172 -9.5 1 95.81 28 LEU B O 1
ATOM 1537 N N . HIS B 1 29 ? 2.469 -19.094 -10.336 1 95 29 HIS B N 1
ATOM 1538 C CA . HIS B 1 29 ? 1.419 -19.578 -11.227 1 95 29 HIS B CA 1
ATOM 1539 C C . HIS B 1 29 ? 1.451 -18.859 -12.562 1 95 29 HIS B C 1
ATOM 1541 O O . HIS B 1 29 ? 2.057 -17.797 -12.68 1 95 29 HIS B O 1
ATOM 1547 N N . ARG B 1 30 ? 0.919 -19.484 -13.578 1 93 30 ARG B N 1
ATOM 1548 C CA . ARG B 1 30 ? 0.721 -18.906 -14.898 1 93 30 ARG B CA 1
ATOM 1549 C C . ARG B 1 30 ? -0.55 -19.438 -15.555 1 93 30 ARG B C 1
ATOM 1551 O O . ARG B 1 30 ? -1.011 -20.531 -15.219 1 93 30 ARG B O 1
ATOM 1558 N N . GLU B 1 31 ? -1.126 -18.562 -16.375 1 90.12 31 GLU B N 1
ATOM 1559 C CA . GLU B 1 31 ? -2.221 -19.078 -17.188 1 90.12 31 GLU B CA 1
ATOM 1560 C C . GLU B 1 31 ? -1.724 -20.125 -18.188 1 90.12 31 GLU B C 1
ATOM 1562 O O . GLU B 1 31 ? -0.637 -19.984 -18.75 1 90.12 31 GLU B O 1
ATOM 1567 N N . ALA B 1 32 ? -2.547 -21.141 -18.422 1 85 32 ALA B N 1
ATOM 1568 C CA . ALA B 1 32 ? -2.168 -22.234 -19.312 1 85 32 ALA B CA 1
ATOM 1569 C C . ALA B 1 32 ? -1.772 -21.719 -20.688 1 85 32 ALA B C 1
ATOM 1571 O O . ALA B 1 32 ? -0.844 -22.234 -21.312 1 85 32 ALA B O 1
ATOM 1572 N N . LYS B 1 33 ? -2.381 -20.625 -21.109 1 86.62 33 LYS B N 1
ATOM 1573 C CA . LYS B 1 33 ? -2.135 -20.109 -22.453 1 86.62 33 LYS B CA 1
ATOM 1574 C C . LYS B 1 33 ? -1.152 -18.938 -22.422 1 86.62 33 LYS B C 1
ATOM 1576 O O . LYS B 1 33 ? -0.91 -18.297 -23.438 1 86.62 33 LYS B O 1
ATOM 1581 N N . ASP B 1 34 ? -0.606 -18.625 -21.266 1 84.81 34 ASP B N 1
ATOM 1582 C CA . ASP B 1 34 ? 0.318 -17.5 -21.125 1 84.81 34 ASP B CA 1
ATOM 1583 C C . ASP B 1 34 ? 1.721 -17.984 -20.766 1 84.81 34 ASP B C 1
ATOM 1585 O O . ASP B 1 34 ? 1.911 -19.156 -20.438 1 84.81 34 ASP B O 1
ATOM 1589 N N . PHE B 1 35 ? 2.727 -17.109 -20.969 1 87.5 35 PHE B N 1
ATOM 1590 C CA . PHE B 1 35 ? 4.105 -17.469 -20.672 1 87.5 35 PHE B CA 1
ATOM 1591 C C . PHE B 1 35 ? 4.613 -16.703 -19.453 1 87.5 35 PHE B C 1
ATOM 1593 O O . PHE B 1 35 ? 5.676 -17.031 -18.906 1 87.5 35 PHE B O 1
ATOM 1600 N N . HIS B 1 36 ? 3.875 -15.789 -19 1 93.19 36 HIS B N 1
ATOM 1601 C CA . HIS B 1 36 ? 4.328 -14.984 -17.875 1 93.19 36 HIS B CA 1
ATOM 1602 C C . HIS B 1 36 ? 3.898 -15.602 -16.547 1 93.19 36 HIS B C 1
ATOM 1604 O O . HIS B 1 36 ? 2.801 -16.156 -16.438 1 93.19 36 HIS B O 1
ATOM 1610 N N . TRP B 1 37 ? 4.801 -15.609 -15.625 1 95.62 37 TRP B N 1
ATOM 1611 C CA . TRP B 1 37 ? 4.551 -16.141 -14.281 1 95.62 37 TRP B CA 1
ATOM 1612 C C . TRP B 1 37 ? 4.262 -15.008 -13.297 1 95.62 37 TRP B C 1
ATOM 1614 O O . TRP B 1 37 ? 4.719 -13.875 -13.492 1 95.62 37 TRP B O 1
ATOM 1624 N N . SER B 1 38 ? 3.574 -15.289 -12.328 1 96.44 38 SER B N 1
ATOM 1625 C CA . SER B 1 38 ? 3.283 -14.383 -11.219 1 96.44 38 SER B CA 1
ATOM 1626 C C . SER B 1 38 ? 3.086 -15.148 -9.914 1 96.44 38 SER B C 1
ATOM 1628 O O . SER B 1 38 ? 3.152 -16.375 -9.891 1 96.44 38 SER B O 1
ATOM 1630 N N . LEU B 1 39 ? 3.004 -14.5 -8.898 1 97.25 39 LEU B N 1
ATOM 1631 C CA . LEU B 1 39 ? 2.697 -15.102 -7.609 1 97.25 39 LEU B CA 1
ATOM 1632 C C . LEU B 1 39 ? 1.2 -15.359 -7.469 1 97.25 39 LEU B C 1
ATOM 1634 O O . LEU B 1 39 ? 0.385 -14.594 -7.988 1 97.25 39 LEU B O 1
ATOM 1638 N N . PRO B 1 40 ? 0.818 -16.469 -6.766 1 96.81 40 PRO B N 1
ATOM 1639 C CA . PRO B 1 40 ? -0.606 -16.656 -6.48 1 96.81 40 PRO B CA 1
ATOM 1640 C C . PRO B 1 40 ? -1.203 -15.477 -5.699 1 96.81 40 PRO B C 1
ATOM 1642 O O . PRO B 1 40 ? -0.542 -14.914 -4.828 1 96.81 40 PRO B O 1
ATOM 1645 N N . GLY B 1 41 ? -2.387 -15.164 -5.891 1 97.19 41 GLY B N 1
ATOM 1646 C CA . GLY B 1 41 ? -3.1 -14.031 -5.324 1 97.19 41 GLY B CA 1
ATOM 1647 C C . GLY B 1 41 ? -4.195 -13.508 -6.23 1 97.19 41 GLY B C 1
ATOM 1648 O O . GLY B 1 41 ? -4.691 -14.227 -7.098 1 97.19 41 GLY B O 1
ATOM 1649 N N . GLY B 1 42 ? -4.609 -12.273 -5.984 1 97.56 42 GLY B N 1
ATOM 1650 C CA . GLY B 1 42 ? -5.688 -11.711 -6.781 1 97.56 42 GLY B CA 1
ATOM 1651 C C . GLY B 1 42 ? -6.137 -10.344 -6.305 1 97.56 42 GLY B C 1
ATOM 1652 O O . GLY B 1 42 ? -5.438 -9.695 -5.523 1 97.56 42 GLY B O 1
ATOM 1653 N N . ARG B 1 43 ? -7.254 -9.945 -6.828 1 98 43 ARG B N 1
ATOM 1654 C CA . ARG B 1 43 ? -7.789 -8.625 -6.531 1 98 43 ARG B CA 1
ATOM 1655 C C . ARG B 1 43 ? -8.398 -8.578 -5.133 1 98 43 ARG B C 1
ATOM 1657 O O . ARG B 1 43 ? -9.039 -9.539 -4.695 1 98 43 ARG B O 1
ATOM 1664 N N . VAL B 1 44 ? -8.195 -7.469 -4.449 1 98.69 44 VAL B N 1
ATOM 1665 C CA . VAL B 1 44 ? -8.852 -7.219 -3.172 1 98.69 44 VAL B CA 1
ATOM 1666 C C . VAL B 1 44 ? -10.258 -6.684 -3.412 1 98.69 44 VAL B C 1
ATOM 1668 O O . VAL B 1 44 ? -10.477 -5.871 -4.316 1 98.69 44 VAL B O 1
ATOM 1671 N N . LYS B 1 45 ? -11.219 -7.148 -2.635 1 98.19 45 LYS B N 1
ATOM 1672 C CA . LYS B 1 45 ? -12.555 -6.566 -2.693 1 98.19 45 LYS B CA 1
ATOM 1673 C C . LYS B 1 45 ? -12.633 -5.281 -1.872 1 98.19 45 LYS B C 1
ATOM 1675 O O . LYS B 1 45 ? -12.047 -5.195 -0.788 1 98.19 45 LYS B O 1
ATOM 1680 N N . VAL B 1 46 ? -13.352 -4.309 -2.398 1 98 46 VAL B N 1
ATOM 1681 C CA . VAL B 1 46 ? -13.562 -3.074 -1.651 1 98 46 VAL B CA 1
ATOM 1682 C C . VAL B 1 46 ? -14.195 -3.393 -0.299 1 98 46 VAL B C 1
ATOM 1684 O O . VAL B 1 46 ? -15.18 -4.137 -0.225 1 98 46 VAL B O 1
ATOM 1687 N N . GLY B 1 47 ? -13.617 -2.887 0.803 1 97.44 47 GLY B N 1
ATOM 1688 C CA . GLY B 1 47 ? -14.117 -3.146 2.145 1 97.44 47 GLY B CA 1
ATOM 1689 C C . GLY B 1 47 ? -13.469 -4.352 2.801 1 97.44 47 GLY B C 1
ATOM 1690 O O . GLY B 1 47 ? -13.695 -4.613 3.984 1 97.44 47 GLY B O 1
ATOM 1691 N N . GLU B 1 48 ? -12.656 -5.027 2.059 1 97.38 48 GLU B N 1
ATOM 1692 C CA . GLU B 1 48 ? -11.906 -6.184 2.529 1 97.38 48 GLU B CA 1
ATOM 1693 C C . GLU B 1 48 ? -10.453 -5.812 2.832 1 97.38 48 GLU B C 1
ATOM 1695 O O . GLU B 1 48 ? -9.828 -5.062 2.078 1 97.38 48 GLU B O 1
ATOM 1700 N N . ASP B 1 49 ? -9.953 -6.234 3.977 1 98 49 ASP B N 1
ATOM 1701 C CA . ASP B 1 49 ? -8.531 -5.98 4.211 1 98 49 ASP B CA 1
ATOM 1702 C C . ASP B 1 49 ? -7.664 -6.98 3.447 1 98 49 ASP B C 1
ATOM 1704 O O . ASP B 1 49 ? -8.141 -8.047 3.049 1 98 49 ASP B O 1
ATOM 1708 N N . SER B 1 50 ? -6.438 -6.688 3.338 1 98.44 50 SER B N 1
ATOM 1709 C CA . SER B 1 50 ? -5.539 -7.434 2.465 1 98.44 50 SER B CA 1
ATOM 1710 C C . SER B 1 50 ? -5.281 -8.836 3.004 1 98.44 50 SER B C 1
ATOM 1712 O O . SER B 1 50 ? -5.098 -9.781 2.232 1 98.44 50 SER B O 1
ATOM 1714 N N . GLN B 1 51 ? -5.223 -9.039 4.301 1 98.06 51 GLN B N 1
ATOM 1715 C CA . GLN B 1 51 ? -5.004 -10.367 4.867 1 98.06 51 GLN B CA 1
ATOM 1716 C C . GLN B 1 51 ? -6.188 -11.281 4.586 1 98.06 51 GLN B C 1
ATOM 1718 O O . GLN B 1 51 ? -6.004 -12.445 4.211 1 98.06 51 GLN B O 1
ATOM 1723 N N . THR B 1 52 ? -7.371 -10.719 4.781 1 98.12 52 THR B N 1
ATOM 1724 C CA . THR B 1 52 ? -8.578 -11.469 4.441 1 98.12 52 THR B CA 1
ATOM 1725 C C . THR B 1 52 ? -8.594 -11.82 2.955 1 98.12 52 THR B C 1
ATOM 1727 O O . THR B 1 52 ? -8.945 -12.938 2.58 1 98.12 52 THR B O 1
ATOM 1730 N N . ALA B 1 53 ? -8.219 -10.883 2.135 1 98.62 53 ALA B N 1
ATOM 1731 C CA . ALA B 1 53 ? -8.219 -11.086 0.688 1 98.62 53 ALA B CA 1
ATOM 1732 C C . ALA B 1 53 ? -7.285 -12.219 0.292 1 98.62 53 ALA B C 1
ATOM 1734 O O . ALA B 1 53 ? -7.656 -13.094 -0.5 1 98.62 53 ALA B O 1
ATOM 1735 N N . ILE B 1 54 ? -6.055 -12.227 0.848 1 98.31 54 ILE B N 1
ATOM 1736 C CA . ILE B 1 54 ? -5.086 -13.25 0.455 1 98.31 54 ILE B CA 1
ATOM 1737 C C . ILE B 1 54 ? -5.562 -14.617 0.926 1 98.31 54 ILE B C 1
ATOM 1739 O O . ILE B 1 54 ? -5.387 -15.617 0.224 1 98.31 54 ILE B O 1
ATOM 1743 N N . GLN B 1 55 ? -6.164 -14.688 2.084 1 98.25 55 GLN B N 1
ATOM 1744 C CA . GLN B 1 55 ? -6.719 -15.953 2.559 1 98.25 55 GLN B CA 1
ATOM 1745 C C . GLN B 1 55 ? -7.832 -16.438 1.64 1 98.25 55 GLN B C 1
ATOM 1747 O O . GLN B 1 55 ? -7.871 -17.625 1.276 1 98.25 55 GLN B O 1
ATOM 1752 N N . ARG B 1 56 ? -8.727 -15.539 1.278 1 97.94 56 ARG B N 1
ATOM 1753 C CA . ARG B 1 56 ? -9.812 -15.891 0.375 1 97.94 56 ARG B CA 1
ATOM 1754 C C . ARG B 1 56 ? -9.281 -16.375 -0.97 1 97.94 56 ARG B C 1
ATOM 1756 O O . ARG B 1 56 ? -9.703 -17.406 -1.48 1 97.94 56 ARG B O 1
ATOM 1763 N N . GLU B 1 57 ? -8.383 -15.617 -1.536 1 97.31 57 GLU B N 1
ATOM 1764 C CA . GLU B 1 57 ? -7.816 -15.961 -2.838 1 97.31 57 GLU B CA 1
ATOM 1765 C C . GLU B 1 57 ? -7.137 -17.328 -2.805 1 97.31 57 GLU B C 1
ATOM 1767 O O . GLU B 1 57 ? -7.258 -18.109 -3.75 1 97.31 57 GLU B O 1
ATOM 1772 N N . PHE B 1 58 ? -6.391 -17.656 -1.768 1 96.88 58 PHE B N 1
ATOM 1773 C CA . PHE B 1 58 ? -5.711 -18.953 -1.658 1 96.88 58 PHE B CA 1
ATOM 1774 C C . PHE B 1 58 ? -6.715 -20.078 -1.517 1 96.88 58 PHE B C 1
ATOM 1776 O O . PHE B 1 58 ? -6.512 -21.172 -2.057 1 96.88 58 PHE B O 1
ATOM 1783 N N . GLU B 1 59 ? -7.77 -19.828 -0.75 1 96.56 59 GLU B N 1
ATOM 1784 C CA . GLU B 1 59 ? -8.828 -20.828 -0.651 1 96.56 59 GLU B CA 1
ATOM 1785 C C . GLU B 1 59 ? -9.508 -21.062 -2.002 1 96.56 59 GLU B C 1
ATOM 1787 O O . GLU B 1 59 ? -9.719 -22.203 -2.41 1 96.56 59 GLU B O 1
ATOM 1792 N N . GLU B 1 60 ? -9.844 -20.016 -2.672 1 95.06 60 GLU B N 1
ATOM 1793 C CA . GLU B 1 60 ? -10.516 -20.094 -3.967 1 95.06 60 GLU B CA 1
ATOM 1794 C C . GLU B 1 60 ? -9.633 -20.781 -5.008 1 95.06 60 GLU B C 1
ATOM 1796 O O . GLU B 1 60 ? -10.102 -21.594 -5.793 1 95.06 60 GLU B O 1
ATOM 1801 N N . GLU B 1 61 ? -8.336 -20.453 -5.023 1 93.75 61 GLU B N 1
ATOM 1802 C CA . GLU B 1 61 ? -7.43 -20.891 -6.078 1 93.75 61 GLU B CA 1
ATOM 1803 C C . GLU B 1 61 ? -6.805 -22.25 -5.742 1 93.75 61 GLU B C 1
ATOM 1805 O O . GLU B 1 61 ? -6.633 -23.094 -6.621 1 93.75 61 GLU B O 1
ATOM 1810 N N . LEU B 1 62 ? -6.457 -22.5 -4.461 1 92.38 62 LEU B N 1
ATOM 1811 C CA . LEU B 1 62 ? -5.637 -23.656 -4.098 1 92.38 62 LEU B CA 1
ATOM 1812 C C . LEU B 1 62 ? -6.363 -24.547 -3.098 1 92.38 62 LEU B C 1
ATOM 1814 O O . LEU B 1 62 ? -5.871 -25.625 -2.742 1 92.38 62 LEU B O 1
ATOM 1818 N N . GLY B 1 63 ? -7.543 -24.062 -2.596 1 93.38 63 GLY B N 1
ATOM 1819 C CA . GLY B 1 63 ? -8.266 -24.812 -1.578 1 93.38 63 GLY B CA 1
ATOM 1820 C C . GLY B 1 63 ? -7.535 -24.859 -0.248 1 93.38 63 GLY B C 1
ATOM 1821 O O . GLY B 1 63 ? -7.676 -25.828 0.507 1 93.38 63 GLY B O 1
ATOM 1822 N N . LEU B 1 64 ? -6.73 -23.875 -0.02 1 92.44 64 LEU B N 1
ATOM 1823 C CA . LEU B 1 64 ? -5.844 -23.859 1.141 1 92.44 64 LEU B CA 1
ATOM 1824 C C . LEU B 1 64 ? -6.195 -22.688 2.064 1 92.44 64 LEU B C 1
ATOM 1826 O O . LEU B 1 64 ? -6.414 -21.578 1.604 1 92.44 64 LEU B O 1
ATOM 1830 N N . LYS B 1 65 ? -6.293 -23.016 3.326 1 94.19 65 LYS B N 1
ATOM 1831 C CA . LYS B 1 65 ? -6.336 -21.953 4.324 1 94.19 65 LYS B CA 1
ATOM 1832 C C . LYS B 1 65 ? -4.938 -21.406 4.613 1 94.19 65 LYS B C 1
ATOM 1834 O O . LYS B 1 65 ? -4.18 -22.016 5.379 1 94.19 65 LYS B O 1
ATOM 1839 N N . ALA B 1 66 ? -4.668 -20.297 4.113 1 95.88 66 ALA B N 1
ATOM 1840 C CA . ALA B 1 66 ? -3.316 -19.75 4.203 1 95.88 66 ALA B CA 1
ATOM 1841 C C . ALA B 1 66 ? -3.023 -19.234 5.613 1 95.88 66 ALA B C 1
ATOM 1843 O O . ALA B 1 66 ? -3.85 -18.547 6.215 1 95.88 66 ALA B O 1
ATOM 1844 N N . ASN B 1 67 ? -1.943 -19.625 6.188 1 97.44 67 ASN B N 1
ATOM 1845 C CA . ASN B 1 67 ? -1.345 -18.953 7.332 1 97.44 67 ASN B CA 1
ATOM 1846 C C . ASN B 1 67 ? -0.513 -17.75 6.898 1 97.44 67 ASN B C 1
ATOM 1848 O O . ASN B 1 67 ? 0.643 -17.906 6.5 1 97.44 67 ASN B O 1
ATOM 1852 N N . VAL B 1 68 ? -1.114 -16.625 7.027 1 96.75 68 VAL B N 1
ATOM 1853 C CA . VAL B 1 68 ? -0.545 -15.414 6.449 1 96.75 68 VAL B CA 1
ATOM 1854 C C . VAL B 1 68 ? 0.432 -14.781 7.438 1 96.75 68 VAL B C 1
ATOM 1856 O O . VAL B 1 68 ? 0.064 -14.469 8.57 1 96.75 68 VAL B O 1
ATOM 1859 N N . GLY B 1 69 ? 1.695 -14.586 7.051 1 93.88 69 GLY B N 1
ATOM 1860 C CA . GLY B 1 69 ? 2.711 -13.898 7.832 1 93.88 69 GLY B CA 1
ATOM 1861 C C . GLY B 1 69 ? 2.727 -12.398 7.605 1 93.88 69 GLY B C 1
ATOM 1862 O O . GLY B 1 69 ? 1.679 -11.789 7.387 1 93.88 69 GLY B O 1
ATOM 1863 N N . LYS B 1 70 ? 3.799 -11.773 7.727 1 91.38 70 LYS B N 1
ATOM 1864 C CA . LYS B 1 70 ? 3.953 -10.32 7.617 1 91.38 70 LYS B CA 1
ATOM 1865 C C . LYS B 1 70 ? 3.834 -9.859 6.168 1 91.38 70 LYS B C 1
ATOM 1867 O O . LYS B 1 70 ? 4.07 -10.641 5.242 1 91.38 70 LYS B O 1
ATOM 1872 N N . LEU B 1 71 ? 3.441 -8.625 6.004 1 94.44 71 LEU B N 1
ATOM 1873 C CA . LEU B 1 71 ? 3.588 -7.977 4.703 1 94.44 71 LEU B CA 1
ATOM 1874 C C . LEU B 1 71 ? 5.059 -7.719 4.387 1 94.44 71 LEU B C 1
ATOM 1876 O O . LEU B 1 71 ? 5.73 -6.973 5.105 1 94.44 71 LEU B O 1
ATOM 1880 N N . ILE B 1 72 ? 5.559 -8.25 3.369 1 91.5 72 ILE B N 1
ATOM 1881 C CA . ILE B 1 72 ? 6.988 -8.148 3.102 1 91.5 72 ILE B CA 1
ATOM 1882 C C . ILE B 1 72 ? 7.246 -7.051 2.072 1 91.5 72 ILE B C 1
ATOM 1884 O O . ILE B 1 72 ? 8.289 -6.387 2.111 1 91.5 72 ILE B O 1
ATOM 1888 N N . TRP B 1 73 ? 6.273 -6.91 1.15 1 93 73 TRP B N 1
ATOM 1889 C CA . TRP B 1 73 ? 6.461 -5.875 0.141 1 93 73 TRP B CA 1
ATOM 1890 C C . TRP B 1 73 ? 5.156 -5.141 -0.136 1 93 73 TRP B C 1
ATOM 1892 O O . TRP B 1 73 ? 4.082 -5.75 -0.151 1 93 73 TRP B O 1
ATOM 1902 N N . SER B 1 74 ? 5.238 -3.904 -0.308 1 95.56 74 SER B N 1
ATOM 1903 C CA . SER B 1 74 ? 4.262 -3.092 -1.021 1 95.56 74 SER B CA 1
ATOM 1904 C C . SER B 1 74 ? 4.82 -2.588 -2.346 1 95.56 74 SER B C 1
ATOM 1906 O O . SER B 1 74 ? 5.961 -2.127 -2.41 1 95.56 74 SER B O 1
ATOM 1908 N N . VAL B 1 75 ? 4.078 -2.742 -3.395 1 95.69 75 VAL B N 1
ATOM 1909 C CA . VAL B 1 75 ? 4.586 -2.387 -4.715 1 95.69 75 VAL B CA 1
ATOM 1910 C C . VAL B 1 75 ? 3.574 -1.505 -5.441 1 95.69 75 VAL B C 1
ATOM 1912 O O . VAL B 1 75 ? 2.395 -1.854 -5.535 1 95.69 75 VAL B O 1
ATOM 1915 N N . GLU B 1 76 ? 3.953 -0.377 -5.809 1 97.69 76 GLU B N 1
ATOM 1916 C CA . GLU B 1 76 ? 3.236 0.387 -6.824 1 97.69 76 GLU B CA 1
ATOM 1917 C C . GLU B 1 76 ? 3.74 0.051 -8.227 1 97.69 76 GLU B C 1
ATOM 1919 O O . GLU B 1 76 ? 4.879 0.368 -8.57 1 97.69 76 GLU B O 1
ATOM 1924 N N . ASN B 1 77 ? 2.9 -0.559 -8.961 1 96.69 77 ASN B N 1
ATOM 1925 C CA . ASN B 1 77 ? 3.277 -1.01 -10.297 1 96.69 77 ASN B CA 1
ATOM 1926 C C . ASN B 1 77 ? 2.553 -0.219 -11.383 1 96.69 77 ASN B C 1
ATOM 1928 O O . ASN B 1 77 ? 1.324 -0.11 -11.359 1 96.69 77 ASN B O 1
ATOM 1932 N N . PHE B 1 78 ? 3.338 0.361 -12.227 1 96.94 78 PHE B N 1
ATOM 1933 C CA . PHE B 1 78 ? 2.818 1.054 -13.398 1 96.94 78 PHE B CA 1
ATOM 1934 C C . PHE B 1 78 ? 3.201 0.316 -14.672 1 96.94 78 PHE B C 1
ATOM 1936 O O . PHE B 1 78 ? 4.387 0.146 -14.969 1 96.94 78 PHE B O 1
ATOM 1943 N N . PHE B 1 79 ? 2.223 -0.131 -15.391 1 95.12 79 PHE B N 1
ATOM 1944 C CA . PHE B 1 79 ? 2.518 -0.917 -16.578 1 95.12 79 PHE B CA 1
ATOM 1945 C C . PHE B 1 79 ? 1.394 -0.795 -17.609 1 95.12 79 PHE B C 1
ATOM 1947 O O . PHE B 1 79 ? 0.358 -0.187 -17.328 1 95.12 79 PHE B O 1
ATOM 1954 N N . GLU B 1 80 ? 1.706 -1.253 -18.812 1 94.06 80 GLU B N 1
ATOM 1955 C CA . GLU B 1 80 ? 0.713 -1.335 -19.875 1 94.06 80 GLU B CA 1
ATOM 1956 C C . GLU B 1 80 ? 0.404 -2.785 -20.234 1 94.06 80 GLU B C 1
ATOM 1958 O O . GLU B 1 80 ? 1.312 -3.615 -20.328 1 94.06 80 GLU B O 1
ATOM 1963 N N . TYR B 1 81 ? -0.81 -3.082 -20.266 1 89.81 81 TYR B N 1
ATOM 1964 C CA . TYR B 1 81 ? -1.278 -4.41 -20.656 1 89.81 81 TYR B CA 1
ATOM 1965 C C . TYR B 1 81 ? -2.545 -4.32 -21.5 1 89.81 81 TYR B C 1
ATOM 1967 O O . TYR B 1 81 ? -3.514 -3.666 -21.109 1 89.81 81 TYR B O 1
ATOM 1975 N N . ASN B 1 82 ? -2.51 -5.016 -22.703 1 88.19 82 ASN B N 1
ATOM 1976 C CA . ASN B 1 82 ? -3.631 -5.016 -23.625 1 88.19 82 ASN B CA 1
ATOM 1977 C C . ASN B 1 82 ? -4.113 -3.602 -23.938 1 88.19 82 ASN B C 1
ATOM 1979 O O . ASN B 1 82 ? -5.312 -3.32 -23.859 1 88.19 82 ASN B O 1
ATOM 1983 N N . ARG B 1 83 ? -3.268 -2.592 -24.109 1 90.19 83 ARG B N 1
ATOM 1984 C CA . ARG B 1 83 ? -3.479 -1.214 -24.547 1 90.19 83 ARG B CA 1
ATOM 1985 C C . ARG B 1 83 ? -4.094 -0.378 -23.422 1 90.19 83 ARG B C 1
ATOM 1987 O O . ARG B 1 83 ? -4.668 0.682 -23.672 1 90.19 83 ARG B O 1
ATOM 1994 N N . ASN B 1 84 ? -4.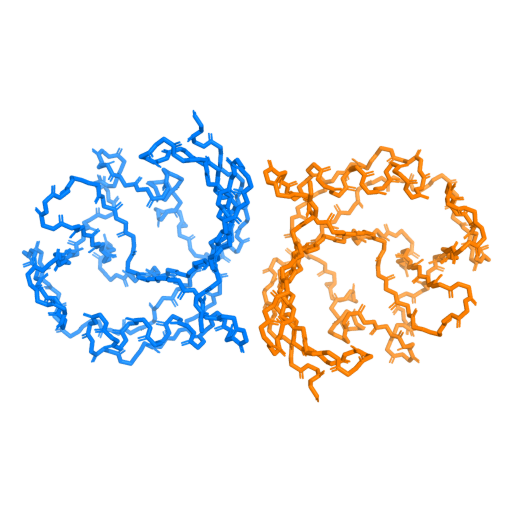07 -1.035 -22.266 1 94.38 84 ASN B N 1
ATOM 1995 C CA . ASN B 1 84 ? -4.508 -0.273 -21.094 1 94.38 84 ASN B CA 1
ATOM 1996 C C . ASN B 1 84 ? -3.342 0.033 -20.156 1 94.38 84 ASN B C 1
ATOM 1998 O O . ASN B 1 84 ? -2.467 -0.81 -19.953 1 94.38 84 ASN B O 1
ATOM 2002 N N . LYS B 1 85 ? -3.307 1.233 -19.672 1 96.81 85 LYS B N 1
ATOM 2003 C CA . LYS B 1 85 ? -2.355 1.594 -18.625 1 96.81 85 LYS B CA 1
ATOM 2004 C C . LYS B 1 85 ? -2.889 1.215 -17.25 1 96.81 85 LYS B C 1
ATOM 2006 O O . LYS B 1 85 ? -4.086 1.353 -16.969 1 96.81 85 LYS B O 1
ATOM 2011 N N . TYR B 1 86 ? -1.999 0.767 -16.422 1 97.69 86 TYR B N 1
ATOM 2012 C CA . TYR B 1 86 ? -2.408 0.34 -15.086 1 97.69 86 TYR B CA 1
ATOM 2013 C C . TYR B 1 86 ? -1.619 1.078 -14.008 1 97.69 86 TYR B C 1
ATOM 2015 O O . TYR B 1 86 ? -0.424 1.335 -14.172 1 97.69 86 TYR B O 1
ATOM 2023 N N . HIS B 1 87 ? -2.223 1.478 -12.953 1 98.38 87 HIS B N 1
ATOM 2024 C CA . HIS B 1 87 ? -1.716 1.854 -11.641 1 98.38 87 HIS B CA 1
ATOM 2025 C C . HIS B 1 87 ? -2.16 0.861 -10.57 1 98.38 87 HIS B C 1
ATOM 2027 O O . HIS B 1 87 ? -3.307 0.901 -10.117 1 98.38 87 HIS B O 1
ATOM 2033 N N . GLU B 1 88 ? -1.201 -0.003 -10.227 1 98.19 88 GLU B N 1
ATOM 2034 C CA . GLU B 1 88 ? -1.557 -1.107 -9.344 1 98.19 88 GLU B CA 1
ATOM 2035 C C . GLU B 1 88 ? -0.85 -0.984 -7.996 1 98.19 88 GLU B C 1
ATOM 2037 O O . GLU B 1 88 ? 0.357 -0.738 -7.941 1 98.19 88 GLU B O 1
ATOM 2042 N N . ILE B 1 89 ? -1.594 -1.051 -6.934 1 98.56 89 ILE B N 1
ATOM 2043 C CA . ILE B 1 89 ? -1.036 -1.263 -5.605 1 98.56 89 ILE B CA 1
ATOM 2044 C C . ILE B 1 89 ? -1.025 -2.756 -5.281 1 98.56 89 ILE B C 1
ATOM 2046 O O . ILE B 1 89 ? -2.072 -3.406 -5.289 1 98.56 89 ILE B O 1
ATOM 2050 N N . GLY B 1 90 ? 0.135 -3.232 -5.027 1 98 90 GLY B N 1
ATOM 2051 C CA . GLY B 1 90 ? 0.278 -4.641 -4.691 1 98 90 GLY B CA 1
ATOM 2052 C C . GLY B 1 90 ? 0.845 -4.867 -3.303 1 98 90 GLY B C 1
ATOM 2053 O O . GLY B 1 90 ? 1.884 -4.305 -2.951 1 98 90 GLY B O 1
ATOM 2054 N N . PHE B 1 91 ? 0.161 -5.645 -2.469 1 97.94 91 PHE B N 1
ATOM 2055 C CA . PHE B 1 91 ? 0.662 -6.086 -1.175 1 97.94 91 PHE B CA 1
ATOM 2056 C C . PHE B 1 91 ? 1.079 -7.551 -1.229 1 97.94 91 PHE B C 1
ATOM 2058 O O . PHE B 1 91 ? 0.302 -8.406 -1.656 1 97.94 91 PHE B O 1
ATOM 2065 N N . TYR B 1 92 ? 2.279 -7.863 -0.83 1 96.31 92 TYR B N 1
ATOM 2066 C CA . TYR B 1 92 ? 2.857 -9.203 -0.893 1 96.31 92 TYR B CA 1
ATOM 2067 C C . TYR B 1 92 ? 3.102 -9.758 0.505 1 96.31 92 TYR B C 1
ATOM 2069 O O . TYR B 1 92 ? 3.908 -9.219 1.263 1 96.31 92 TYR B O 1
ATOM 2077 N N . TYR B 1 93 ? 2.441 -10.82 0.821 1 96.31 93 TYR B N 1
ATOM 2078 C CA . TYR B 1 93 ? 2.52 -11.422 2.15 1 96.31 93 TYR B CA 1
ATOM 2079 C C . TYR B 1 93 ? 3.354 -12.695 2.129 1 96.31 93 TYR B C 1
ATOM 2081 O O . TYR B 1 93 ? 3.285 -13.469 1.174 1 96.31 93 TYR B O 1
ATOM 2089 N N . TYR B 1 94 ? 4.059 -12.898 3.213 1 94.88 94 TYR B N 1
ATOM 2090 C CA . TYR B 1 94 ? 4.719 -14.18 3.42 1 94.88 94 TYR B CA 1
ATOM 2091 C C . TYR B 1 94 ? 3.715 -15.25 3.84 1 94.88 94 TYR B C 1
ATOM 2093 O O . TYR B 1 94 ? 2.881 -15.016 4.719 1 94.88 94 TYR B O 1
ATOM 2101 N N . ILE B 1 95 ? 3.744 -16.375 3.16 1 96.19 95 ILE B N 1
ATOM 2102 C CA . ILE B 1 95 ? 2.873 -17.484 3.512 1 96.19 95 ILE B CA 1
ATOM 2103 C C . ILE B 1 95 ? 3.648 -18.5 4.344 1 96.19 95 ILE B C 1
ATOM 2105 O O . ILE B 1 95 ? 4.699 -19 3.918 1 96.19 95 ILE B O 1
ATOM 2109 N N . LEU B 1 96 ? 3.053 -18.906 5.461 1 95.56 96 LEU B N 1
ATOM 2110 C CA . LEU B 1 96 ? 3.801 -19.672 6.453 1 95.56 96 LEU B CA 1
ATOM 2111 C C . LEU B 1 96 ? 3.41 -21.156 6.41 1 95.56 96 LEU B C 1
ATOM 2113 O O . LEU B 1 96 ? 3.98 -21.969 7.137 1 95.56 96 LEU B O 1
ATOM 2117 N N . ASN B 1 97 ? 2.486 -21.578 5.617 1 95.12 97 ASN B N 1
ATOM 2118 C CA . ASN B 1 97 ? 2.076 -22.969 5.516 1 95.12 97 ASN B CA 1
ATOM 2119 C C . ASN B 1 97 ? 3.238 -23.875 5.102 1 95.12 97 ASN B C 1
ATOM 2121 O O . ASN B 1 97 ? 4.121 -23.453 4.355 1 95.12 97 ASN B O 1
ATOM 2125 N N . VAL B 1 98 ? 3.178 -25.016 5.555 1 92.25 98 VAL B N 1
ATOM 2126 C CA . VAL B 1 98 ? 4.027 -26.062 5.008 1 92.25 98 VAL B CA 1
ATOM 2127 C C . VAL B 1 98 ? 3.303 -26.781 3.863 1 92.25 98 VAL B C 1
ATOM 2129 O O . VAL B 1 98 ? 2.188 -27.266 4.039 1 92.25 98 VAL B O 1
ATOM 2132 N N . PRO B 1 99 ? 3.92 -26.703 2.74 1 89.75 99 PRO B N 1
ATOM 2133 C CA . PRO B 1 99 ? 3.209 -27.328 1.617 1 89.75 99 PRO B CA 1
ATOM 2134 C C . PRO B 1 99 ? 3.021 -28.828 1.795 1 89.75 99 PRO B C 1
ATOM 2136 O O . PRO B 1 99 ? 3.91 -29.516 2.311 1 89.75 99 PRO B O 1
ATOM 2139 N N . GLU B 1 100 ? 1.803 -29.172 1.481 1 82.44 100 GLU B N 1
ATOM 2140 C CA . GLU B 1 100 ? 1.532 -30.609 1.483 1 82.44 100 GLU B CA 1
ATOM 2141 C C . GLU B 1 100 ? 2.146 -31.297 0.264 1 82.44 100 GLU B C 1
ATOM 2143 O O . GLU B 1 100 ? 2.65 -32.406 0.359 1 82.44 100 GLU B O 1
ATOM 2148 N N . VAL B 1 101 ? 2.006 -30.594 -0.819 1 75.44 101 VAL B N 1
ATOM 2149 C CA . VAL B 1 101 ? 2.555 -31.094 -2.072 1 75.44 101 VAL B CA 1
ATOM 2150 C C . VAL B 1 101 ? 3.723 -30.219 -2.52 1 75.44 101 VAL B C 1
ATOM 2152 O O . VAL B 1 101 ? 3.617 -29 -2.535 1 75.44 101 VAL B O 1
ATOM 2155 N N . PHE B 1 102 ? 4.816 -30.75 -2.562 1 82.69 102 PHE B N 1
ATOM 2156 C CA . PHE B 1 102 ? 6.004 -30.078 -3.078 1 82.69 102 PHE B CA 1
ATOM 2157 C C . PHE B 1 102 ? 6.52 -30.781 -4.332 1 82.69 102 PHE B C 1
ATOM 2159 O O . PHE B 1 102 ? 7.219 -31.781 -4.242 1 82.69 102 PHE B O 1
ATOM 2166 N N . ASN B 1 103 ? 5.852 -30.406 -5.434 1 73.69 103 ASN B N 1
ATOM 2167 C CA . ASN B 1 103 ? 6.219 -31.031 -6.703 1 73.69 103 ASN B CA 1
ATOM 2168 C C . ASN B 1 103 ? 6.859 -30.016 -7.652 1 73.69 103 ASN B C 1
ATOM 2170 O O . ASN B 1 103 ? 6.414 -28.875 -7.734 1 73.69 103 ASN B O 1
ATOM 2174 N N . SER B 1 104 ? 7.84 -30.516 -8.219 1 75.94 104 SER B N 1
ATOM 2175 C CA . SER B 1 104 ? 8.523 -29.688 -9.211 1 75.94 104 SER B CA 1
ATOM 2176 C C . SER B 1 104 ? 7.785 -29.703 -10.547 1 75.94 104 SER B C 1
ATOM 2178 O O . SER B 1 104 ? 8.016 -28.844 -11.398 1 75.94 104 SER B O 1
ATOM 2180 N N . THR B 1 105 ? 6.875 -30.688 -10.656 1 80.94 105 THR B N 1
ATOM 2181 C CA . THR B 1 105 ? 6.086 -30.734 -11.883 1 80.94 105 THR B CA 1
ATOM 2182 C C . THR B 1 105 ? 4.797 -29.938 -11.727 1 80.94 105 THR B C 1
ATOM 2184 O O . THR B 1 105 ? 4.219 -29.875 -10.641 1 80.94 105 THR B O 1
ATOM 2187 N N . GLY B 1 106 ? 4.613 -28.875 -12.469 1 87.81 106 GLY B N 1
ATOM 2188 C CA . GLY B 1 106 ? 3.416 -28.047 -12.523 1 87.81 106 GLY B CA 1
ATOM 2189 C C . GLY B 1 106 ? 2.166 -28.781 -12.07 1 87.81 106 GLY B C 1
ATOM 2190 O O . GLY B 1 106 ? 2.068 -30 -12.219 1 87.81 106 GLY B O 1
ATOM 2191 N N . PHE B 1 107 ? 1.225 -28.188 -11.234 1 88.19 107 PHE B N 1
ATOM 2192 C CA . PHE B 1 107 ? -0.058 -28.75 -10.836 1 88.19 107 PHE B CA 1
ATOM 2193 C C . PHE B 1 107 ? -1.179 -27.734 -11.016 1 88.19 107 PHE B C 1
ATOM 2195 O O . PHE B 1 107 ? -0.92 -26.547 -11.242 1 88.19 107 PHE B O 1
ATOM 2202 N N . TYR B 1 108 ? -2.393 -28.266 -11 1 86.69 108 TYR B N 1
ATOM 2203 C CA . TYR B 1 108 ? -3.559 -27.406 -11.164 1 86.69 108 TYR B CA 1
ATOM 2204 C C . TYR B 1 108 ? -4.25 -27.156 -9.828 1 86.69 108 TYR B C 1
ATOM 2206 O O . TYR B 1 108 ? -4.285 -28.047 -8.969 1 86.69 108 TYR B O 1
ATOM 2214 N N . GLY B 1 109 ? -4.723 -26 -9.609 1 84.56 109 GLY B N 1
ATOM 2215 C CA . GLY B 1 109 ? -5.508 -25.672 -8.43 1 84.56 109 GLY B CA 1
ATOM 2216 C C . GLY B 1 109 ? -6.984 -25.984 -8.594 1 84.56 109 GLY B C 1
ATOM 2217 O O . GLY B 1 109 ? -7.355 -26.875 -9.359 1 84.56 109 GLY B O 1
ATOM 2218 N N . LYS B 1 110 ? -7.797 -25.328 -7.727 1 87.31 110 LYS B N 1
ATOM 2219 C CA . LYS B 1 110 ? -9.242 -25.562 -7.703 1 87.31 110 LYS B CA 1
ATOM 2220 C C . LYS B 1 110 ? -9.906 -25.016 -8.969 1 87.31 110 LYS B C 1
ATOM 2222 O O . LYS B 1 110 ? -11.023 -25.406 -9.297 1 87.31 110 LYS B O 1
ATOM 2227 N N . GLU B 1 111 ? -9.141 -24.141 -9.633 1 79.12 111 GLU B N 1
ATOM 2228 C CA . GLU B 1 111 ? -9.727 -23.516 -10.82 1 79.12 111 GLU B CA 1
ATOM 2229 C C . GLU B 1 111 ? -9.531 -24.391 -12.055 1 79.12 111 GLU B C 1
ATOM 2231 O O . GLU B 1 111 ? -9.977 -24.047 -13.148 1 79.12 111 GLU B O 1
ATOM 2236 N N . GLY B 1 112 ? -8.906 -25.469 -11.828 1 80.94 112 GLY B N 1
ATOM 2237 C CA . GLY B 1 112 ? -8.75 -26.406 -12.922 1 80.94 112 GLY B CA 1
ATOM 2238 C C . GLY B 1 112 ? -7.562 -26.094 -13.812 1 80.94 112 GLY B C 1
ATOM 2239 O O . GLY B 1 112 ? -6.508 -25.672 -13.328 1 80.94 112 GLY B O 1
ATOM 2240 N N . GLU B 1 113 ? -7.762 -26.266 -15.086 1 78.19 113 GLU B N 1
ATOM 2241 C CA . GLU B 1 113 ? -6.621 -26.234 -16 1 78.19 113 GLU B CA 1
ATOM 2242 C C . GLU B 1 113 ? -6.332 -24.812 -16.469 1 78.19 113 GLU B C 1
ATOM 2244 O O . GLU B 1 113 ? -5.406 -24.578 -17.25 1 78.19 113 GLU B O 1
ATOM 2249 N N . ARG B 1 114 ? -7.031 -23.969 -15.883 1 82.56 114 ARG B N 1
ATOM 2250 C CA . ARG B 1 114 ? -6.844 -22.578 -16.312 1 82.56 114 ARG B CA 1
ATOM 2251 C C . ARG B 1 114 ? -5.52 -22.031 -15.805 1 82.56 114 ARG B C 1
ATOM 2253 O O . ARG B 1 114 ? -4.797 -21.359 -16.547 1 82.56 114 ARG B O 1
ATOM 2260 N N . LEU B 1 115 ? -5.195 -22.375 -14.547 1 88.31 115 LEU B N 1
ATOM 2261 C CA . LEU B 1 115 ? -3.963 -21.906 -13.922 1 88.31 115 LEU B CA 1
ATOM 2262 C C . LEU B 1 115 ? -3.055 -23.078 -13.562 1 88.31 115 LEU B C 1
ATOM 2264 O O . LEU B 1 115 ? -3.514 -24.078 -13.008 1 88.31 115 LEU B O 1
ATOM 2268 N N . ILE B 1 116 ? -1.848 -22.938 -13.961 1 91.38 116 ILE B N 1
ATOM 2269 C CA . ILE B 1 116 ? -0.826 -23.906 -13.594 1 91.38 116 ILE B CA 1
ATOM 2270 C C . ILE B 1 116 ? 0.048 -23.344 -12.477 1 91.38 116 ILE B C 1
ATOM 2272 O O . ILE B 1 116 ? 0.503 -22.188 -12.555 1 91.38 116 ILE B O 1
ATOM 2276 N N . TYR B 1 117 ? 0.186 -24.172 -11.445 1 93.62 117 TYR B N 1
ATOM 2277 C CA . TYR B 1 117 ? 1.049 -23.812 -10.328 1 93.62 117 TYR B CA 1
ATOM 2278 C C . TYR B 1 117 ? 2.336 -24.625 -10.344 1 93.62 117 TYR B C 1
ATOM 2280 O O . TYR B 1 117 ? 2.328 -25.797 -10.719 1 93.62 117 TYR B O 1
ATOM 2288 N N . GLN B 1 118 ? 3.398 -23.984 -9.914 1 93.5 118 GLN B N 1
ATOM 2289 C CA . GLN B 1 118 ? 4.68 -24.688 -9.922 1 93.5 118 GLN B CA 1
ATOM 2290 C C . GLN B 1 118 ? 5.613 -24.141 -8.852 1 93.5 118 GLN B C 1
ATOM 2292 O O . GLN B 1 118 ? 5.754 -22.922 -8.695 1 93.5 118 GLN B O 1
ATOM 2297 N N . TRP B 1 119 ? 6.145 -25.094 -8.094 1 96 119 TRP B N 1
ATOM 2298 C CA . TRP B 1 119 ? 7.258 -24.719 -7.23 1 96 119 TRP B CA 1
ATOM 2299 C C . TRP B 1 119 ? 8.531 -24.516 -8.039 1 96 119 TRP B C 1
ATOM 2301 O O . TRP B 1 119 ? 9.047 -25.453 -8.656 1 96 119 TRP B O 1
ATOM 2311 N N . THR B 1 120 ? 9.047 -23.328 -8 1 94.81 120 THR B N 1
ATOM 2312 C CA . THR B 1 120 ? 10.156 -22.938 -8.867 1 94.81 120 THR B CA 1
ATOM 2313 C C . THR B 1 120 ? 11.391 -22.609 -8.039 1 94.81 120 THR B C 1
ATOM 2315 O O . THR B 1 120 ? 11.312 -21.828 -7.078 1 94.81 120 THR B O 1
ATOM 2318 N N . PRO B 1 121 ? 12.555 -23.219 -8.414 1 95.44 121 PRO B N 1
ATOM 2319 C CA . PRO B 1 121 ? 13.773 -22.812 -7.707 1 95.44 121 PRO B CA 1
ATOM 2320 C C . PRO B 1 121 ? 14.047 -21.312 -7.801 1 95.44 121 PRO B C 1
ATOM 2322 O O . PRO B 1 121 ? 13.953 -20.734 -8.883 1 95.44 121 PRO B O 1
ATOM 2325 N N . ILE B 1 122 ? 14.367 -20.734 -6.688 1 94.81 122 ILE B N 1
ATOM 2326 C CA . ILE B 1 122 ? 14.578 -19.297 -6.605 1 94.81 122 ILE B CA 1
ATOM 2327 C C . ILE B 1 122 ? 15.695 -18.891 -7.566 1 94.81 122 ILE B C 1
ATOM 2329 O O . ILE B 1 122 ? 15.633 -17.812 -8.172 1 94.81 122 ILE B O 1
ATOM 2333 N N . GLU B 1 123 ? 16.672 -19.688 -7.738 1 94.88 123 GLU B N 1
ATOM 2334 C CA . GLU B 1 123 ? 17.828 -19.391 -8.57 1 94.88 123 GLU B CA 1
ATOM 2335 C C . GLU B 1 123 ? 17.422 -19.25 -10.039 1 94.88 123 GLU B C 1
ATOM 2337 O O . GLU B 1 123 ? 18.172 -18.688 -10.836 1 94.88 123 GLU B O 1
ATOM 2342 N N . GLU B 1 124 ? 16.297 -19.719 -10.438 1 95.19 124 GLU B N 1
ATOM 2343 C CA . GLU B 1 124 ? 15.852 -19.672 -11.828 1 95.19 124 GLU B CA 1
ATOM 2344 C C . GLU B 1 124 ? 15.062 -18.391 -12.117 1 95.19 124 GLU B C 1
ATOM 2346 O O . GLU B 1 124 ? 14.836 -18.047 -13.273 1 95.19 124 GLU B O 1
ATOM 2351 N N . LEU B 1 125 ? 14.656 -17.703 -11.156 1 95.56 125 LEU B N 1
ATOM 2352 C CA . LEU B 1 125 ? 13.719 -16.594 -11.281 1 95.56 125 LEU B CA 1
ATOM 2353 C C . LEU B 1 125 ? 14.266 -15.508 -12.211 1 95.56 125 LEU B C 1
ATOM 2355 O O . LEU B 1 125 ? 13.539 -14.977 -13.047 1 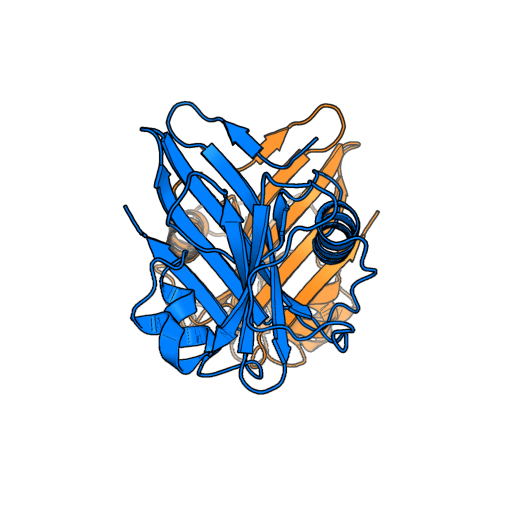95.56 125 LEU B O 1
ATOM 2359 N N . PRO B 1 126 ? 15.594 -15.148 -12.102 1 93.75 126 PRO B N 1
ATOM 2360 C CA . PRO B 1 126 ? 16.125 -14.07 -12.938 1 93.75 126 PRO B CA 1
ATOM 2361 C C . PRO B 1 126 ? 15.961 -14.344 -14.43 1 93.75 126 PRO B C 1
ATOM 2363 O O . PRO B 1 126 ? 15.875 -13.406 -15.234 1 93.75 126 PRO B O 1
ATOM 2366 N N . SER B 1 127 ? 15.852 -15.531 -14.828 1 94.75 127 SER B N 1
ATOM 2367 C CA . SER B 1 127 ? 15.773 -15.891 -16.25 1 94.75 127 SER B CA 1
ATOM 2368 C C . SER B 1 127 ? 14.328 -16.109 -16.688 1 94.75 127 SER B C 1
ATOM 2370 O O . SER B 1 127 ? 14.062 -16.359 -17.859 1 94.75 127 SER B O 1
ATOM 2372 N N . MET B 1 128 ? 13.367 -15.992 -15.82 1 94.62 128 MET B N 1
ATOM 2373 C CA . MET B 1 128 ? 11.961 -16.266 -16.109 1 94.62 128 MET B CA 1
ATOM 2374 C C . MET B 1 128 ? 11.211 -14.992 -16.453 1 94.62 128 MET B C 1
ATOM 2376 O O . MET B 1 128 ? 11.656 -13.891 -16.109 1 94.62 128 MET B O 1
ATOM 2380 N N . GLU B 1 129 ? 10.156 -15.133 -17.172 1 95 129 GLU B N 1
ATOM 2381 C CA . GLU B 1 129 ? 9.227 -14.023 -17.375 1 95 129 GLU B CA 1
ATOM 2382 C C . GLU B 1 129 ? 8.281 -13.875 -16.172 1 95 129 GLU B C 1
ATOM 2384 O O . GLU B 1 129 ? 7.113 -14.258 -16.25 1 95 129 GLU B O 1
ATOM 2389 N N . LEU B 1 130 ? 8.828 -13.32 -15.141 1 94.75 130 LEU B N 1
ATOM 2390 C CA . LEU B 1 130 ? 8.133 -13.148 -13.875 1 94.75 130 LEU B CA 1
ATOM 2391 C C . LEU B 1 130 ? 7.777 -11.68 -13.641 1 94.75 130 LEU B C 1
ATOM 2393 O O . LEU B 1 130 ? 8.633 -10.805 -13.758 1 94.75 130 LEU B O 1
ATOM 2397 N N . TYR B 1 131 ? 6.504 -11.414 -13.367 1 93.19 131 TYR B N 1
ATOM 2398 C CA . TYR B 1 131 ? 6.062 -10.039 -13.125 1 93.19 131 TYR B CA 1
ATOM 2399 C C . TYR B 1 131 ? 5.383 -9.922 -11.766 1 93.19 131 TYR B C 1
ATOM 2401 O O . TYR B 1 131 ? 4.719 -10.852 -11.312 1 93.19 131 TYR B O 1
ATOM 2409 N N . PRO B 1 132 ? 5.562 -8.672 -11.156 1 94 132 PRO B N 1
ATOM 2410 C CA . PRO B 1 132 ? 6.449 -7.605 -11.625 1 94 132 PRO B CA 1
ATOM 2411 C C . PRO B 1 132 ? 7.926 -7.996 -11.578 1 94 132 PRO B C 1
ATOM 2413 O O . PRO B 1 132 ? 8.312 -8.859 -10.789 1 94 132 PRO B O 1
ATOM 2416 N N . GLU B 1 133 ? 8.766 -7.387 -12.289 1 91.5 133 GLU B N 1
ATOM 2417 C CA . GLU B 1 133 ? 10.133 -7.832 -12.531 1 91.5 133 GLU B CA 1
ATOM 2418 C C . GLU B 1 133 ? 10.969 -7.758 -11.258 1 91.5 133 GLU B C 1
ATOM 2420 O O . GLU B 1 133 ? 11.938 -8.5 -11.102 1 91.5 133 GLU B O 1
ATOM 2425 N N . ILE B 1 134 ? 10.617 -6.906 -10.375 1 90.81 134 ILE B N 1
ATOM 2426 C CA . ILE B 1 134 ? 11.391 -6.738 -9.148 1 90.81 134 ILE B CA 1
ATOM 2427 C C . ILE B 1 134 ? 11.391 -8.039 -8.352 1 90.81 134 ILE B C 1
ATOM 2429 O O . ILE B 1 134 ? 12.289 -8.281 -7.539 1 90.81 134 ILE B O 1
ATOM 2433 N N . LEU B 1 135 ? 10.383 -8.867 -8.57 1 91.88 135 LEU B N 1
ATOM 2434 C CA . LEU B 1 135 ? 10.266 -10.141 -7.855 1 91.88 135 LEU B CA 1
ATOM 2435 C C . LEU B 1 135 ? 11.453 -11.047 -8.172 1 91.88 135 LEU B C 1
ATOM 2437 O O . LEU B 1 135 ? 11.859 -11.844 -7.324 1 91.88 135 LEU B O 1
ATOM 2441 N N . LYS B 1 136 ? 11.977 -10.906 -9.352 1 92.06 136 LYS B N 1
ATOM 2442 C CA . LYS B 1 136 ? 13.086 -11.75 -9.805 1 92.06 136 LYS B CA 1
ATOM 2443 C C . LYS B 1 136 ? 14.289 -11.625 -8.867 1 92.06 136 LYS B C 1
ATOM 2445 O O . LYS B 1 136 ? 15.016 -12.594 -8.656 1 92.06 136 LYS B O 1
ATOM 2450 N N . THR B 1 137 ? 14.43 -10.477 -8.297 1 89.19 137 THR B N 1
ATOM 2451 C CA . THR B 1 137 ? 15.602 -10.227 -7.465 1 89.19 137 THR B CA 1
ATOM 2452 C C . THR B 1 137 ? 15.227 -10.25 -5.984 1 89.19 137 THR B C 1
ATOM 2454 O O . THR B 1 137 ? 15.977 -10.766 -5.156 1 89.19 137 THR B O 1
ATOM 2457 N N . GLU B 1 138 ? 14.055 -9.789 -5.668 1 90.62 138 GLU B N 1
ATOM 2458 C CA . GLU B 1 138 ? 13.727 -9.555 -4.266 1 90.62 138 GLU B CA 1
ATOM 2459 C C . GLU B 1 138 ? 13.375 -10.859 -3.549 1 90.62 138 GLU B C 1
ATOM 2461 O 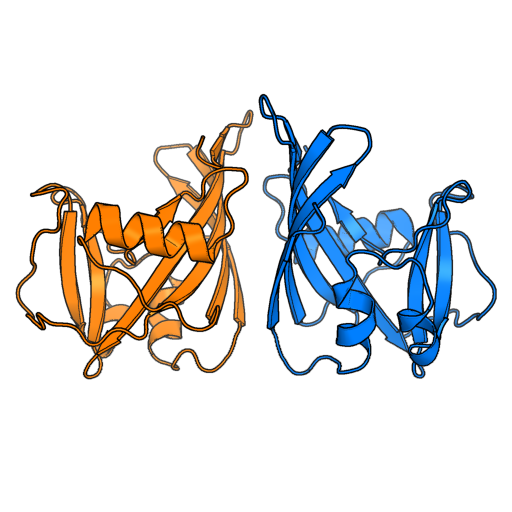O . GLU B 1 138 ? 13.594 -10.984 -2.342 1 90.62 138 GLU B O 1
ATOM 2466 N N . ILE B 1 139 ? 12.875 -11.789 -4.273 1 91.31 139 ILE B N 1
ATOM 2467 C CA . ILE B 1 139 ? 12.516 -13.062 -3.662 1 91.31 139 ILE B CA 1
ATOM 2468 C C . ILE B 1 139 ? 13.773 -13.758 -3.135 1 91.31 139 ILE B C 1
ATOM 2470 O O . ILE B 1 139 ? 13.727 -14.453 -2.119 1 91.31 139 ILE B O 1
ATOM 2474 N N . LYS B 1 140 ? 14.891 -13.539 -3.83 1 85.06 140 LYS B N 1
ATOM 2475 C CA . LYS B 1 140 ? 16.156 -14.156 -3.441 1 85.06 140 LYS B CA 1
ATOM 2476 C C . LYS B 1 140 ? 16.656 -13.602 -2.107 1 85.06 140 LYS B C 1
ATOM 2478 O O . LYS B 1 140 ? 17.297 -14.312 -1.338 1 85.06 140 LYS B O 1
ATOM 2483 N N . ILE B 1 141 ? 16.688 -12.289 -1.854 1 76.44 141 ILE B N 1
ATOM 2484 C CA . ILE B 1 141 ? 17.188 -11.625 -0.656 1 76.44 141 ILE B CA 1
ATOM 2485 C C . ILE B 1 141 ? 16.25 -11.898 0.515 1 76.44 141 ILE B C 1
ATOM 2487 O O . ILE B 1 141 ? 16.672 -11.906 1.673 1 76.44 141 ILE B O 1
ATOM 2491 N N . LEU B 1 142 ? 15.664 -12.719 0.604 1 61.91 142 LEU B N 1
ATOM 2492 C CA . LEU B 1 142 ? 14.688 -13.156 1.6 1 61.91 142 LEU B CA 1
ATOM 2493 C C . LEU B 1 142 ? 13.984 -11.961 2.23 1 61.91 142 LEU B C 1
ATOM 2495 O O . LEU B 1 142 ? 14.586 -10.891 2.377 1 61.91 142 LEU B O 1
ATOM 2499 N N . PRO B 1 143 ? 12.648 -12.109 2.494 1 59.69 143 PRO B N 1
ATOM 2500 C CA . PRO B 1 143 ? 11.562 -11.211 2.902 1 59.69 143 PRO B CA 1
ATOM 2501 C C . PRO B 1 143 ? 11.82 -10.547 4.25 1 59.69 143 PRO B C 1
ATOM 2503 O O . PRO B 1 143 ? 10.961 -9.828 4.766 1 59.69 143 PRO B O 1
ATOM 2506 N N . ASN B 1 144 ? 12.969 -10.656 4.844 1 58.81 144 ASN B N 1
ATOM 2507 C CA . ASN B 1 144 ? 12.984 -10.18 6.223 1 58.81 144 ASN B CA 1
ATOM 2508 C C . ASN B 1 144 ? 12.727 -8.68 6.301 1 58.81 144 ASN B C 1
ATOM 2510 O O . ASN B 1 144 ? 12.289 -8.172 7.336 1 58.81 144 ASN B O 1
ATOM 2514 N N . GLU B 1 145 ? 12.852 -8.141 5.133 1 64.62 145 GLU B N 1
ATOM 2515 C CA . GLU B 1 145 ? 12.656 -6.699 5.277 1 64.62 145 GLU B CA 1
ATOM 2516 C C . GLU B 1 145 ? 11.422 -6.23 4.52 1 64.62 145 GLU B C 1
ATOM 2518 O O . GLU B 1 145 ? 11.148 -6.703 3.414 1 64.62 145 GLU B O 1
ATOM 2523 N N . SER B 1 146 ? 10.609 -5.535 5.227 1 79.38 146 SER B N 1
ATOM 2524 C CA . SER B 1 146 ? 9.484 -4.879 4.57 1 79.38 146 SER B CA 1
ATOM 2525 C C . SER B 1 146 ? 9.961 -3.727 3.688 1 79.38 146 SER B C 1
ATOM 2527 O O . SER B 1 146 ? 10.641 -2.814 4.16 1 79.38 146 SER B O 1
ATOM 2529 N N . ASN B 1 147 ? 9.836 -3.943 2.404 1 88 147 ASN B N 1
ATOM 2530 C CA . ASN B 1 147 ? 10.258 -2.906 1.468 1 88 147 ASN B CA 1
ATOM 2531 C C . ASN B 1 147 ? 9.094 -2.42 0.611 1 88 147 ASN B C 1
ATOM 2533 O O . ASN B 1 147 ? 8.102 -3.137 0.434 1 88 147 ASN B O 1
ATOM 2537 N N . HIS B 1 148 ? 9.219 -1.251 0.25 1 92.69 148 HIS B N 1
ATOM 2538 C CA . HIS B 1 148 ? 8.305 -0.639 -0.708 1 92.69 148 HIS B CA 1
ATOM 2539 C C . HIS B 1 148 ? 8.992 -0.378 -2.041 1 92.69 148 HIS B C 1
ATOM 2541 O O . HIS B 1 148 ? 10.125 0.11 -2.074 1 92.69 148 HIS B O 1
ATOM 2547 N N . PHE B 1 149 ? 8.305 -0.707 -3.111 1 92.88 149 PHE B N 1
ATOM 2548 C CA . PHE B 1 149 ? 8.883 -0.512 -4.438 1 92.88 149 PHE B CA 1
ATOM 2549 C C . PHE B 1 149 ? 7.918 0.246 -5.34 1 92.88 149 PHE B C 1
ATOM 2551 O O . PHE B 1 149 ? 6.707 0.008 -5.305 1 92.88 149 PHE B O 1
ATOM 2558 N N . ILE B 1 150 ? 8.43 1.127 -6.07 1 95.31 150 ILE B N 1
ATOM 2559 C CA . ILE B 1 150 ? 7.738 1.755 -7.195 1 95.31 150 ILE B CA 1
ATOM 2560 C C . ILE B 1 150 ? 8.32 1.235 -8.508 1 95.31 150 ILE B C 1
ATOM 2562 O O . ILE B 1 150 ? 9.5 1.426 -8.789 1 95.31 150 ILE B O 1
ATOM 2566 N N . VAL B 1 151 ? 7.492 0.54 -9.188 1 93.56 151 VAL B N 1
ATOM 2567 C CA . VAL B 1 151 ? 7.934 -0.111 -10.414 1 93.56 151 VAL B CA 1
ATOM 2568 C C . VAL B 1 151 ? 7.199 0.491 -11.609 1 93.56 151 VAL B C 1
ATOM 2570 O O . VAL B 1 151 ? 5.969 0.488 -11.656 1 93.56 151 VAL B O 1
ATOM 2573 N N . LYS B 1 152 ? 7.855 1.104 -12.555 1 90.94 152 LYS B N 1
ATOM 2574 C CA . LYS B 1 152 ? 7.316 1.645 -13.797 1 90.94 152 LYS B CA 1
ATOM 2575 C C . LYS B 1 152 ? 7.75 0.806 -15 1 90.94 152 LYS B C 1
ATOM 2577 O O . LYS B 1 152 ? 8.867 0.963 -15.5 1 90.94 152 LYS B O 1
ATOM 2582 N N . ASP B 1 153 ? 6.98 -0.212 -15.148 1 72.38 153 ASP B N 1
ATOM 2583 C CA . ASP B 1 153 ? 7.246 -1.107 -16.266 1 72.38 153 ASP B CA 1
ATOM 2584 C C . ASP B 1 153 ? 6.52 -0.64 -17.531 1 72.38 153 ASP B C 1
ATOM 2586 O O . ASP B 1 153 ? 5.488 -1.202 -17.906 1 72.38 153 ASP B O 1
ATOM 2590 N N . VAL B 1 154 ? 6.512 0.766 -17.781 1 62.94 154 VAL B N 1
ATOM 2591 C CA . VAL B 1 154 ? 5.805 1.327 -18.938 1 62.94 154 VAL B CA 1
ATOM 2592 C C . VAL B 1 154 ? 6.602 1.069 -20.203 1 62.94 154 VAL B C 1
ATOM 2594 O O . VAL B 1 154 ? 7.832 0.983 -20.172 1 62.94 154 VAL B O 1
#

Sequence (308 aa):
MDAVFKTENIIFNYRVAGVWLYKKHVLLHREAKDFHWSLPGGRVKVGEDSQTAIQREFEEELGLKANVGKLIWSVENFFEYNRNKYHEIGFYYYILNVPEVFNSTGFYGKEGERLIYQWTPIEELPSMELYPEILKTEIKILPNESNHFIVKDVMDAVFKTENIIFNYRVAGVWLYKKHVLLHREAKDFHWSLPGGRVKVGEDSQTAIQREFEEELGLKANVGKLIWSVENFFEYNRNKYHEIGFYYYILNVPEVFNSTGFYGKEGERLIYQWTPIEELPSMELYPEILKTEIKILPNESNHFIVKDV

InterPro domains:
  IPR000086 NUDIX hydrolase domain [PF00293] (15-127)
  IPR000086 NUDIX hydrolas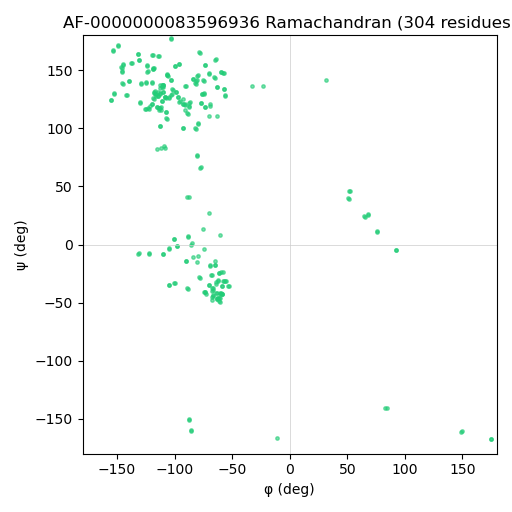e domain [PS51462] (12-142)
  IPR015797 NUDIX hydrolase-like domain superfamily [SSF55811] (16-136)
  IPR020084 NUDIX hydrolase, conserved site [PS00893] (42-63)
  IPR020476 NUDIX hydrolase [PR00502] (37-51)
  IPR020476 NUDIX hydrolase [PR00502] (51-66)

Foldseek 3Di:
DFQWDDDPAEIEFEWEFEFEDDPQWTKWKDFLPDQAIEGQITTDHVVGDRVRRRQVSCCQFAVDRWPWADFQEWEFEWDDDPNGTYTYTYTYTYTDDDDPDQDQDWDGHPVPNGMTMGTGRLVCLQVGNYPPNVCNPAVNVDGPHYDYYYHHHD/DFQWDDDPAEIEFEWEFEFEDDPQWTKWKDFLPDQAIEGQITTDHVVGDRVRRRQVSCCQFAVDRWPWADFLEWEFEWDDDPNGTYTYTYTYTYTDDDDPDQDQDWDGHPVPNGMTMGTGRLVCLQVGNYPPNVCNPVVNVPSPHYDYYYHHHD

Organism: NCBI:txid1368476

Solvent-accessible surface area (backbone atoms only — not comparable to full-atom values): 16330 Å² total; per-residue (Å²): 103,59,37,62,46,79,51,100,73,38,34,38,34,36,34,29,28,40,50,37,63,56,94,69,19,34,46,32,28,27,44,66,92,50,82,52,33,30,55,46,52,43,68,26,37,66,85,53,54,65,70,60,33,41,31,49,37,34,32,61,40,59,67,34,84,61,43,73,55,58,68,30,34,40,33,40,38,29,32,66,56,96,93,35,38,38,34,31,42,34,42,31,27,33,36,66,59,76,73,89,73,86,46,73,60,69,42,61,42,66,68,36,77,52,38,36,32,32,44,38,54,50,87,51,34,70,80,48,57,42,54,67,61,65,52,38,56,50,64,72,68,50,69,86,55,46,44,74,46,80,44,75,60,109,102,61,37,65,45,81,51,99,73,37,34,39,34,37,34,29,29,40,49,36,63,56,94,68,19,35,45,32,30,26,44,67,92,51,81,51,32,31,56,47,52,44,69,26,36,66,85,52,55,65,69,59,34,41,31,50,37,34,32,63,42,61,68,34,85,61,43,74,55,57,67,24,36,40,33,41,39,29,34,65,56,96,95,35,36,36,35,31,41,35,41,30,27,34,38,65,59,76,72,88,72,85,45,74,62,67,44,61,42,67,68,34,78,53,39,36,31,30,47,36,54,49,88,52,34,71,81,48,58,43,53,66,61,65,53,37,57,50,63,69,71,49,62,86,53,48,44,74,44,80,42,75,60,110